Protein AF-A0A8K0KC19-F1 (afdb_monomer_lite)

Structure (mmCIF, N/CA/C/O backbone):
data_AF-A0A8K0KC19-F1
#
_entry.id   AF-A0A8K0KC19-F1
#
loop_
_atom_site.group_PDB
_atom_site.id
_atom_site.type_symbol
_atom_site.label_atom_id
_atom_site.label_alt_id
_atom_site.label_comp_id
_atom_site.label_asym_id
_atom_site.label_entity_id
_atom_site.label_seq_id
_atom_site.pdbx_PDB_ins_code
_atom_site.Cartn_x
_ato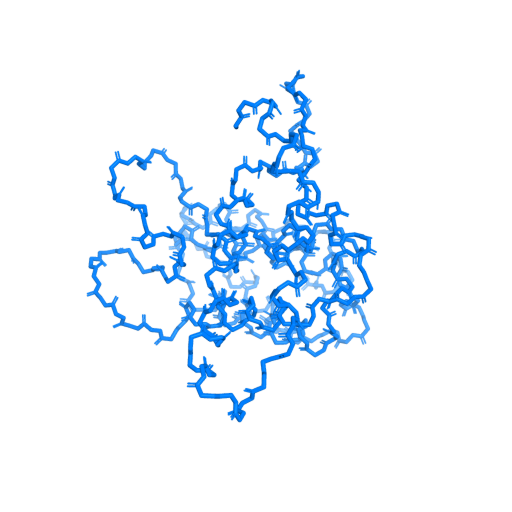m_site.Cartn_y
_atom_site.Cartn_z
_atom_site.occupancy
_atom_site.B_iso_or_equiv
_atom_site.auth_seq_id
_atom_site.auth_comp_id
_atom_site.auth_asym_id
_atom_site.auth_atom_id
_atom_site.pdbx_PDB_model_num
ATOM 1 N N . MET A 1 1 ? 11.854 6.537 18.773 1.00 64.19 1 MET A N 1
ATOM 2 C CA . MET A 1 1 ? 11.167 7.030 19.987 1.00 64.19 1 MET A CA 1
ATOM 3 C C . MET A 1 1 ? 11.749 6.309 21.204 1.00 64.19 1 MET A C 1
ATOM 5 O O . MET A 1 1 ? 12.081 5.138 21.047 1.00 64.19 1 MET A O 1
ATOM 9 N N . PRO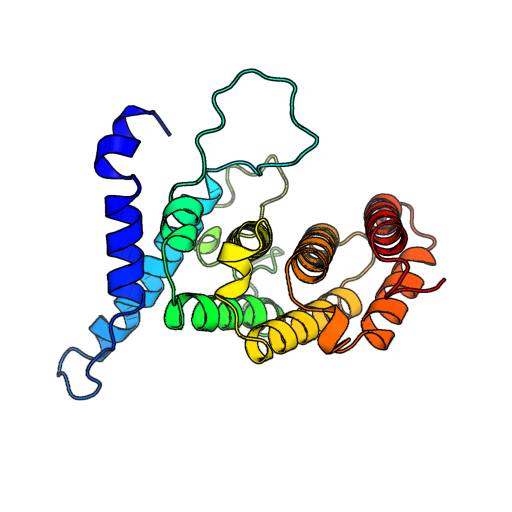 A 1 2 ? 11.944 6.965 22.366 1.00 75.25 2 PRO A N 1
ATOM 10 C CA . PRO A 1 2 ? 12.363 6.279 23.594 1.00 75.25 2 PRO A CA 1
ATOM 11 C C . PRO A 1 2 ? 11.382 5.166 23.992 1.00 75.25 2 PRO A C 1
ATOM 13 O O . PRO A 1 2 ? 10.174 5.351 23.874 1.00 75.25 2 PRO A O 1
ATOM 16 N N . ILE A 1 3 ? 11.899 4.035 24.483 1.00 67.69 3 ILE A N 1
ATOM 17 C CA . ILE A 1 3 ? 11.128 2.793 24.684 1.00 67.69 3 ILE A CA 1
ATOM 18 C C . ILE A 1 3 ? 9.934 2.981 25.637 1.00 67.69 3 ILE A C 1
ATOM 20 O O . ILE A 1 3 ? 8.859 2.453 25.378 1.00 67.69 3 ILE A O 1
ATOM 24 N N . TYR A 1 4 ? 10.074 3.806 26.677 1.00 73.06 4 TYR A N 1
ATOM 25 C CA . TYR A 1 4 ? 9.011 4.071 27.659 1.00 73.06 4 TYR A CA 1
ATOM 26 C C . TYR A 1 4 ? 7.745 4.697 27.063 1.00 73.06 4 TYR A C 1
ATOM 28 O O . TYR A 1 4 ? 6.660 4.564 27.620 1.00 73.06 4 TYR A O 1
ATOM 36 N N . HIS A 1 5 ? 7.841 5.360 25.908 1.00 75.38 5 HIS A N 1
ATOM 37 C CA . HIS A 1 5 ? 6.643 5.886 25.260 1.00 75.38 5 HIS A CA 1
ATOM 38 C C . HIS A 1 5 ? 5.741 4.779 24.713 1.00 75.38 5 HIS A C 1
ATOM 40 O O . HIS A 1 5 ? 4.543 5.013 24.610 1.00 75.38 5 HIS A O 1
ATOM 46 N N . TYR A 1 6 ? 6.261 3.578 24.428 1.00 74.56 6 TYR A N 1
ATOM 47 C CA . TYR A 1 6 ? 5.438 2.447 23.986 1.00 74.56 6 TYR A CA 1
ATOM 48 C C . TYR A 1 6 ? 4.515 1.901 25.082 1.00 74.56 6 TYR A C 1
ATOM 50 O O . TYR A 1 6 ? 3.574 1.189 24.753 1.00 74.56 6 TYR A O 1
ATOM 58 N N . GLU A 1 7 ? 4.721 2.267 26.354 1.00 77.38 7 GLU A N 1
ATOM 59 C CA . GLU A 1 7 ? 3.756 1.967 27.423 1.00 77.38 7 GLU A CA 1
ATOM 60 C C . GLU A 1 7 ? 2.422 2.696 27.204 1.00 77.38 7 GLU A C 1
ATOM 62 O O . GLU A 1 7 ? 1.370 2.171 27.548 1.00 77.38 7 GLU A O 1
ATOM 67 N N . HIS A 1 8 ? 2.458 3.889 26.600 1.00 83.12 8 HIS A N 1
ATOM 68 C CA . HIS A 1 8 ? 1.272 4.717 26.355 1.00 83.12 8 HIS A CA 1
ATOM 69 C C . HIS A 1 8 ? 0.892 4.778 24.871 1.00 83.12 8 HIS A C 1
ATOM 71 O O . HIS A 1 8 ? -0.272 4.953 24.540 1.00 83.12 8 HIS A O 1
ATOM 77 N N . LEU A 1 9 ? 1.870 4.637 23.974 1.00 86.00 9 LEU A N 1
ATOM 78 C CA . LEU A 1 9 ? 1.733 4.678 22.516 1.00 86.00 9 LEU A CA 1
ATOM 79 C C . LEU A 1 9 ? 1.981 3.291 21.908 1.00 86.00 9 LEU A C 1
ATOM 81 O O . LEU A 1 9 ? 2.637 3.176 20.876 1.00 86.00 9 LEU A O 1
ATOM 85 N N . GLY A 1 10 ? 1.542 2.237 22.593 1.00 88.75 10 GLY A N 1
ATOM 86 C CA . GLY A 1 10 ? 1.678 0.845 22.167 1.00 88.75 10 GLY A CA 1
ATOM 87 C C . GLY A 1 10 ? 0.482 0.339 21.357 1.00 88.75 10 GLY A C 1
ATOM 88 O O . GLY A 1 10 ? -0.206 1.096 20.672 1.00 88.75 10 GLY A O 1
ATOM 89 N N . GLU A 1 11 ? 0.221 -0.965 21.451 1.00 92.12 11 GLU A N 1
ATOM 90 C CA . GLU A 1 11 ? -0.880 -1.631 20.738 1.00 92.12 11 GLU A CA 1
ATOM 91 C C . GLU A 1 11 ? -2.268 -1.115 21.154 1.00 92.12 11 GLU A C 1
ATOM 93 O O . GLU A 1 11 ? -3.150 -1.004 20.304 1.00 92.12 11 GLU A O 1
ATOM 98 N N . ASP A 1 12 ? -2.462 -0.750 22.424 1.00 92.94 12 ASP A N 1
ATOM 99 C CA . ASP A 1 12 ? -3.753 -0.254 22.926 1.00 92.94 12 ASP A CA 1
ATOM 100 C C . ASP A 1 12 ? -4.107 1.108 22.318 1.00 92.94 12 ASP A C 1
ATOM 102 O O . ASP A 1 12 ? -5.226 1.326 21.857 1.00 92.94 12 ASP A O 1
ATOM 106 N N . PHE A 1 13 ? -3.123 2.005 22.233 1.00 93.69 13 PHE A N 1
ATOM 107 C CA . PHE A 1 13 ? -3.285 3.308 21.592 1.00 93.69 13 PHE A CA 1
ATOM 108 C C . PHE A 1 13 ? -3.594 3.172 20.101 1.00 93.69 13 PHE A C 1
ATOM 110 O O . PHE A 1 13 ? -4.514 3.800 19.587 1.00 93.69 13 PHE A O 1
ATOM 117 N N . VAL A 1 14 ? -2.849 2.314 19.404 1.00 94.31 14 VAL A N 1
ATOM 118 C CA . VAL A 1 14 ? -3.100 2.024 17.989 1.00 94.31 14 VAL A CA 1
ATOM 119 C C . VAL A 1 14 ? -4.484 1.397 17.790 1.00 94.31 14 VAL A C 1
ATOM 121 O O . VAL A 1 14 ? -5.174 1.744 16.832 1.00 94.31 14 VAL A O 1
ATOM 124 N N . SER A 1 15 ? -4.906 0.494 18.680 1.00 94.62 15 SER A N 1
ATOM 125 C CA . SER A 1 15 ? -6.241 -0.111 18.627 1.00 94.62 15 SER A CA 1
ATOM 126 C C . SER A 1 15 ? -7.322 0.949 18.744 1.00 94.62 15 SER A C 1
ATOM 128 O O . SER A 1 15 ? -8.169 0.990 17.855 1.00 94.62 15 SER A O 1
ATOM 130 N N . PHE A 1 16 ? -7.197 1.855 19.722 1.00 94.19 16 PHE A N 1
ATOM 131 C CA . PHE A 1 16 ? -8.083 3.004 19.901 1.00 94.19 16 PHE A CA 1
ATOM 132 C C . PHE A 1 16 ? -8.171 3.874 18.641 1.00 94.19 16 PHE A C 1
ATOM 134 O O . PHE A 1 16 ? -9.272 4.160 18.181 1.00 94.19 16 PHE A O 1
ATOM 141 N N . LEU A 1 17 ? -7.035 4.254 18.040 1.00 94.19 17 LEU A N 1
ATOM 142 C CA . LEU A 1 17 ? -7.039 5.079 16.825 1.00 94.19 17 LEU A CA 1
ATOM 143 C C . LEU A 1 17 ? -7.797 4.415 15.675 1.00 94.19 17 LEU A C 1
ATOM 145 O O . LEU A 1 17 ? -8.546 5.077 14.964 1.00 94.19 17 LEU A O 1
ATOM 149 N N . ILE A 1 18 ? -7.588 3.113 15.478 1.00 94.06 18 ILE A N 1
ATOM 150 C CA . ILE A 1 18 ? -8.258 2.381 14.404 1.00 94.06 18 ILE A CA 1
ATOM 151 C C . ILE A 1 18 ? -9.734 2.138 14.754 1.00 94.06 18 ILE A C 1
ATOM 153 O O . ILE A 1 18 ? -10.561 2.218 13.861 1.00 94.06 18 ILE A O 1
ATOM 157 N N . ASP A 1 19 ? -10.093 1.892 16.018 1.00 93.44 19 ASP A N 1
ATOM 158 C CA . ASP A 1 19 ? -11.502 1.748 16.419 1.00 93.44 19 ASP A CA 1
ATOM 159 C C . ASP A 1 19 ? -12.283 3.028 16.112 1.00 93.44 19 ASP A C 1
ATOM 161 O O . ASP A 1 19 ? -13.350 2.967 15.515 1.00 93.44 19 ASP A O 1
ATOM 165 N N . GLN A 1 20 ? -11.710 4.189 16.433 1.00 91.06 20 GLN A N 1
ATOM 166 C CA . GLN A 1 20 ? -12.307 5.486 16.111 1.00 91.06 20 GLN A CA 1
ATOM 167 C C . GLN A 1 20 ? -12.322 5.792 14.606 1.00 91.06 20 GLN A C 1
ATOM 169 O O . GLN A 1 20 ? -13.187 6.515 14.126 1.00 91.06 20 GLN A O 1
ATOM 174 N N . LEU A 1 21 ? -11.369 5.255 13.841 1.00 91.12 21 LEU A N 1
ATOM 175 C CA . LEU A 1 21 ? -11.340 5.384 12.381 1.00 91.12 21 LEU A CA 1
ATOM 176 C C . LEU A 1 21 ? -12.416 4.527 11.695 1.00 91.12 21 LEU A C 1
ATOM 178 O O . LEU A 1 21 ? -12.908 4.900 10.627 1.00 91.12 21 LEU A O 1
ATOM 182 N N . GLU A 1 22 ? -12.727 3.366 12.269 1.00 91.56 22 GLU A N 1
ATOM 183 C CA . GLU A 1 22 ? -13.723 2.414 11.765 1.00 91.56 22 GLU A CA 1
ATOM 184 C C . GLU A 1 22 ? -15.142 2.696 12.288 1.00 91.56 22 GLU A C 1
ATOM 186 O O . GLU A 1 22 ? -16.095 2.088 11.802 1.00 91.56 22 GLU A O 1
ATOM 191 N N . GLU A 1 23 ? -15.298 3.603 13.256 1.00 86.50 23 GLU A N 1
ATOM 192 C CA . GLU A 1 23 ? -16.598 3.997 13.798 1.00 86.50 23 GLU A CA 1
ATOM 193 C C . GLU A 1 23 ? -17.443 4.718 12.731 1.00 86.50 23 GLU A C 1
ATOM 195 O O . GLU A 1 23 ? -16.988 5.642 12.052 1.00 86.50 23 GLU A O 1
ATOM 200 N N . GLU A 1 24 ? -18.688 4.269 12.551 1.00 77.00 24 GLU A N 1
ATOM 201 C CA . GLU A 1 24 ? -19.621 4.895 11.617 1.00 77.00 24 GLU A CA 1
ATOM 202 C C . GLU A 1 24 ? -20.138 6.216 12.202 1.00 77.00 24 GLU A C 1
ATOM 204 O O . GLU A 1 24 ? -20.692 6.248 13.299 1.00 77.00 24 GLU A O 1
ATOM 209 N N . VAL A 1 25 ? -19.990 7.308 11.451 1.00 73.38 25 VAL A N 1
ATOM 210 C CA . VAL A 1 25 ? -20.509 8.626 11.842 1.00 73.38 25 VAL A CA 1
ATOM 211 C C . VAL A 1 25 ? -22.001 8.715 11.520 1.00 73.38 25 VAL A C 1
ATOM 213 O O . VAL A 1 25 ? -22.408 8.459 10.382 1.00 73.38 25 VAL A O 1
ATOM 216 N N . ASP A 1 26 ? -22.823 9.134 12.487 1.00 72.00 26 ASP A N 1
ATOM 217 C CA . ASP A 1 26 ? -24.231 9.441 12.227 1.00 72.00 26 ASP A CA 1
ATOM 218 C C . ASP A 1 26 ? -24.337 10.754 11.444 1.00 72.00 26 ASP A C 1
ATOM 220 O O . ASP A 1 26 ? -24.217 11.855 11.982 1.00 72.00 26 ASP A O 1
ATOM 224 N N . ALA A 1 27 ? -24.608 10.639 10.144 1.00 68.12 27 ALA A N 1
ATOM 225 C CA . ALA A 1 27 ? -24.756 11.780 9.246 1.00 68.12 27 ALA A CA 1
ATOM 226 C C . ALA A 1 27 ? -25.894 12.749 9.640 1.00 68.12 27 ALA A C 1
ATOM 228 O O . ALA A 1 27 ? -25.969 13.844 9.081 1.00 68.12 27 ALA A O 1
ATOM 229 N N . ASN A 1 28 ? -26.778 12.364 10.571 1.00 70.44 28 ASN A N 1
ATOM 230 C CA . ASN A 1 28 ? -27.854 13.213 11.087 1.00 70.44 28 ASN A CA 1
ATOM 231 C C . ASN A 1 28 ? -27.485 13.962 12.381 1.00 70.44 28 ASN A C 1
ATOM 233 O O . ASN A 1 28 ? -28.305 14.737 12.875 1.00 70.44 28 ASN A O 1
ATOM 237 N N . SER A 1 29 ? -26.282 13.753 12.927 1.00 75.69 29 SER A N 1
ATOM 238 C CA . SER A 1 29 ? -25.763 14.501 14.077 1.00 75.69 29 SER A CA 1
ATOM 239 C C . SER A 1 29 ? -25.538 15.974 13.713 1.00 75.69 29 SER A C 1
ATOM 241 O O . SER A 1 29 ? -25.024 16.296 12.640 1.00 75.69 29 SER A O 1
ATOM 243 N N . GLU A 1 30 ? -25.868 16.903 14.617 1.00 69.56 30 GLU A N 1
ATOM 244 C CA . GLU A 1 30 ? -25.534 18.330 14.444 1.00 69.56 30 GLU A CA 1
ATOM 245 C C . GLU A 1 30 ? -24.012 18.560 14.354 1.00 69.56 30 GLU A C 1
ATOM 247 O O . GLU A 1 30 ? -23.566 19.548 13.766 1.00 69.56 30 GLU A O 1
ATOM 252 N N . LEU A 1 31 ? -23.221 17.616 14.876 1.00 71.94 31 LEU A N 1
ATOM 253 C CA . LEU A 1 31 ? -21.759 17.608 14.855 1.00 71.94 31 LEU A CA 1
ATOM 254 C C . LEU A 1 31 ? -21.175 16.771 13.706 1.00 71.94 31 LEU A C 1
ATOM 256 O O . LEU A 1 31 ? -19.956 16.637 13.619 1.00 71.94 31 LEU A O 1
ATOM 260 N N . ALA A 1 32 ? -22.002 16.271 12.777 1.00 67.56 32 ALA A N 1
ATOM 261 C CA . ALA A 1 32 ? -21.574 15.350 11.720 1.00 67.56 32 ALA A CA 1
ATOM 262 C C . ALA A 1 32 ? -20.368 15.859 10.910 1.00 67.56 32 ALA A C 1
ATOM 264 O O . ALA A 1 32 ? -19.549 15.068 10.462 1.00 67.56 32 ALA A O 1
ATOM 265 N N . LYS A 1 33 ? -20.204 17.178 10.725 1.00 65.88 33 LYS A N 1
ATOM 266 C CA . LYS A 1 33 ? -19.021 17.725 10.033 1.00 65.88 33 LYS A CA 1
ATOM 267 C C . LYS A 1 33 ? -17.718 17.499 10.801 1.00 65.88 33 LYS A C 1
ATOM 269 O O . LYS A 1 33 ? -16.736 17.101 10.190 1.00 65.88 33 LYS A O 1
ATOM 274 N N . GLU A 1 34 ? -17.709 17.756 12.105 1.00 65.19 34 GLU A N 1
ATOM 275 C CA . GLU A 1 34 ? -16.524 17.573 12.953 1.00 65.19 34 GLU A CA 1
ATOM 276 C C . GLU A 1 34 ? -16.239 16.078 13.146 1.00 65.19 34 GLU A C 1
ATOM 278 O O . GLU A 1 34 ? -15.097 15.637 13.027 1.00 65.19 34 GLU A O 1
ATOM 283 N N . GLU A 1 35 ? -17.293 15.280 13.331 1.00 67.44 35 GLU A N 1
ATOM 284 C CA . GLU A 1 35 ? -17.218 13.818 13.431 1.00 67.44 35 GLU A CA 1
ATOM 285 C C . GLU A 1 35 ? -16.685 13.168 12.142 1.00 67.44 35 GLU A C 1
ATOM 287 O O . GLU A 1 35 ? -15.999 12.153 12.211 1.00 67.44 35 GLU A O 1
ATOM 292 N N . LEU A 1 36 ? -16.917 13.766 10.967 1.00 69.94 36 LEU A N 1
ATOM 293 C CA . LEU A 1 36 ? -16.357 13.294 9.694 1.00 69.94 36 LEU A CA 1
ATOM 294 C C . LEU A 1 36 ? -14.874 13.661 9.495 1.00 69.94 36 LEU A C 1
ATOM 296 O O . LEU A 1 36 ? -14.181 12.959 8.757 1.00 69.94 36 LEU A O 1
ATOM 300 N N . GLU A 1 37 ? -14.374 14.727 10.132 1.00 77.94 37 GLU A N 1
ATOM 301 C CA . GLU A 1 37 ? -12.974 15.172 10.012 1.00 77.94 37 GLU A CA 1
ATOM 302 C C . GLU A 1 37 ? -12.027 14.438 10.977 1.00 77.94 37 GLU A C 1
ATOM 304 O O . GLU A 1 37 ? -10.864 14.187 10.644 1.00 77.94 37 GLU A O 1
ATOM 309 N N . ILE A 1 38 ? -12.513 14.047 12.160 1.00 83.81 38 ILE A N 1
ATOM 310 C CA . ILE A 1 38 ? -11.724 13.339 13.184 1.00 83.81 38 ILE A CA 1
ATOM 311 C C . ILE A 1 38 ? -11.066 12.045 12.652 1.00 83.81 38 ILE A C 1
ATOM 313 O O . ILE A 1 38 ? -9.859 11.872 12.864 1.00 83.81 38 ILE A O 1
ATOM 317 N N . PRO A 1 39 ? -11.767 11.159 11.914 1.00 86.06 39 PRO A N 1
ATOM 318 C CA . PRO A 1 39 ? -11.167 9.959 11.333 1.00 86.06 39 PRO A CA 1
ATOM 319 C C . PRO A 1 39 ? -9.975 10.264 10.415 1.00 86.06 39 PRO A C 1
ATOM 321 O O . PRO A 1 39 ? -8.969 9.554 10.438 1.00 86.06 39 PRO A O 1
ATOM 324 N N . ASP A 1 40 ? -10.032 11.349 9.641 1.00 85.69 40 ASP A N 1
ATOM 325 C CA . ASP A 1 40 ? -8.942 11.728 8.735 1.00 85.69 40 ASP A CA 1
ATOM 326 C C . ASP A 1 40 ? -7.706 12.233 9.507 1.00 85.69 40 ASP A C 1
ATOM 328 O O . ASP A 1 40 ? -6.560 11.974 9.111 1.00 85.69 40 ASP A O 1
ATOM 332 N N . LEU A 1 41 ? -7.911 12.885 10.658 1.00 88.12 41 LEU A N 1
ATOM 333 C CA . LEU A 1 41 ? -6.829 13.250 11.579 1.00 88.12 41 LEU A CA 1
ATOM 334 C C . LEU A 1 41 ? -6.198 12.014 12.227 1.00 88.12 41 LEU A C 1
ATOM 336 O O . LEU A 1 41 ? -4.969 11.928 12.298 1.00 88.12 41 LEU A O 1
ATOM 340 N N . PHE A 1 42 ? -7.002 11.032 12.649 1.00 91.56 42 PHE A N 1
ATOM 341 C CA . PHE A 1 42 ? -6.484 9.772 13.192 1.00 91.56 42 PHE A CA 1
ATOM 342 C C . PHE A 1 42 ? -5.717 8.963 12.152 1.00 91.56 42 PHE A C 1
ATOM 344 O O . PHE A 1 42 ? -4.647 8.438 12.466 1.00 91.56 42 PHE A O 1
ATOM 351 N N . LEU A 1 43 ? -6.179 8.936 10.901 1.00 91.69 43 LEU A N 1
ATOM 352 C CA . LEU A 1 43 ? -5.426 8.343 9.800 1.00 91.69 43 LEU A CA 1
ATOM 353 C C . LEU A 1 43 ? -4.083 9.054 9.594 1.00 91.69 43 LEU A C 1
ATOM 355 O O . LEU A 1 43 ? -3.047 8.401 9.490 1.00 91.69 43 LEU A O 1
ATOM 359 N N . THR A 1 44 ? -4.071 10.388 9.594 1.00 90.50 44 THR A N 1
ATOM 360 C CA . THR A 1 44 ? -2.834 11.175 9.452 1.00 90.50 44 THR A CA 1
ATOM 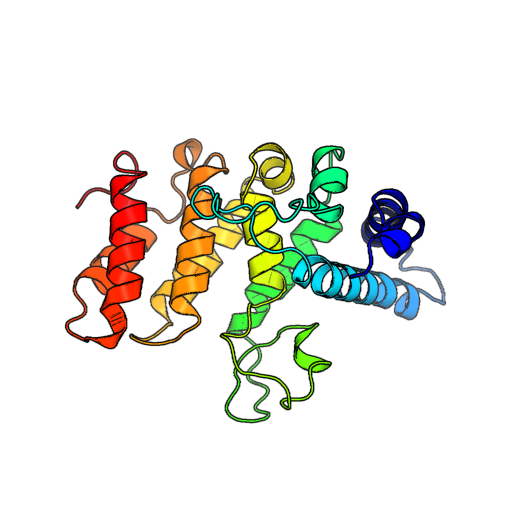361 C C . THR A 1 44 ? -1.857 10.914 10.601 1.00 90.50 44 THR A C 1
ATOM 363 O O . THR A 1 44 ? -0.656 10.740 10.377 1.00 90.50 44 THR A O 1
ATOM 366 N N . LEU A 1 45 ? -2.365 10.819 11.831 1.00 91.25 45 LEU A N 1
ATOM 367 C CA . LEU A 1 45 ? -1.573 10.462 13.004 1.00 91.25 45 LEU A CA 1
ATOM 368 C C . LEU A 1 45 ? -1.003 9.042 12.891 1.00 91.25 45 LEU A C 1
ATOM 370 O O . LEU A 1 45 ? 0.178 8.838 13.170 1.00 91.25 45 LEU A O 1
ATOM 374 N N . LEU A 1 46 ? -1.807 8.079 12.434 1.00 92.62 46 LEU A N 1
ATOM 375 C CA . LEU A 1 46 ? -1.385 6.695 12.219 1.00 92.62 46 LEU A CA 1
ATOM 376 C C . LEU A 1 46 ? -0.291 6.596 11.145 1.00 92.62 46 LEU A C 1
ATOM 378 O O . LEU A 1 46 ? 0.699 5.886 11.334 1.00 92.62 46 LEU A O 1
ATOM 382 N N . LEU A 1 47 ? -0.427 7.347 10.048 1.00 90.62 47 LEU A N 1
ATOM 383 C CA . LEU A 1 47 ? 0.576 7.456 8.987 1.00 90.62 47 LEU A CA 1
ATOM 384 C C . LEU A 1 47 ? 1.900 8.014 9.529 1.00 90.62 47 LEU A C 1
ATOM 386 O O . LEU A 1 47 ? 2.959 7.419 9.319 1.00 90.62 47 LEU A O 1
ATOM 390 N N . ALA A 1 48 ? 1.844 9.116 10.281 1.00 88.81 48 ALA A N 1
ATOM 391 C CA . ALA A 1 48 ? 3.020 9.739 10.885 1.00 88.81 48 ALA A CA 1
ATOM 392 C C . ALA A 1 48 ? 3.693 8.829 11.923 1.00 88.81 48 ALA A C 1
ATOM 394 O O . ALA A 1 48 ? 4.922 8.754 11.994 1.00 88.81 48 ALA A O 1
ATOM 395 N N . TYR A 1 49 ? 2.894 8.114 12.714 1.00 89.75 49 TYR A N 1
ATOM 396 C CA . TYR A 1 49 ? 3.379 7.143 13.685 1.00 89.75 49 TYR A CA 1
ATOM 397 C C . TYR A 1 49 ? 4.067 5.960 12.988 1.00 89.75 49 TYR A C 1
ATOM 399 O O . TYR A 1 49 ? 5.182 5.591 13.358 1.00 89.75 49 TYR A O 1
ATOM 407 N N . SER A 1 50 ? 3.474 5.433 11.911 1.00 89.19 50 SER A N 1
ATOM 408 C CA . SER A 1 50 ? 4.049 4.329 11.136 1.00 89.19 50 SER A CA 1
ATOM 409 C C . SER A 1 50 ? 5.419 4.672 10.541 1.00 89.19 50 SER A C 1
ATOM 411 O O . SER A 1 50 ? 6.299 3.810 10.516 1.00 89.19 50 SER A O 1
ATOM 413 N N . LEU A 1 51 ? 5.657 5.919 10.109 1.00 85.62 51 LEU A N 1
ATOM 414 C CA . LEU A 1 51 ? 6.946 6.353 9.542 1.00 85.62 51 LEU A CA 1
ATOM 415 C C . LEU A 1 51 ? 8.151 6.109 10.465 1.00 85.62 51 LEU A C 1
ATOM 417 O O . LEU A 1 51 ? 9.273 5.974 9.979 1.00 85.62 51 LEU A O 1
ATOM 421 N N . GLN A 1 52 ? 7.939 6.044 11.780 1.00 83.00 52 GLN A N 1
ATOM 422 C CA . GLN A 1 52 ? 9.013 5.887 12.762 1.00 83.00 52 GLN A CA 1
ATOM 423 C C . GLN A 1 52 ? 9.626 4.481 12.763 1.00 83.00 52 GLN A C 1
ATOM 425 O O . GLN A 1 52 ? 10.763 4.305 13.208 1.00 83.00 52 GLN A O 1
ATOM 430 N N . PHE A 1 53 ? 8.892 3.486 12.261 1.00 83.75 53 PHE A N 1
ATOM 431 C CA . PHE A 1 53 ? 9.340 2.099 12.212 1.00 83.75 53 PHE A CA 1
ATOM 432 C C . PHE A 1 53 ? 10.029 1.825 10.881 1.00 83.75 53 PHE A C 1
ATOM 434 O O . PHE A 1 53 ? 9.415 1.927 9.816 1.00 83.75 53 PHE A O 1
ATOM 441 N N . LYS A 1 54 ? 11.315 1.470 10.948 1.00 73.12 54 LYS A N 1
ATOM 442 C CA . LYS A 1 54 ? 12.071 1.013 9.780 1.00 73.12 54 LYS A CA 1
ATOM 443 C C . LYS A 1 54 ? 11.525 -0.330 9.296 1.00 73.12 54 LYS A C 1
ATOM 445 O O . LYS A 1 54 ? 11.004 -1.122 10.078 1.00 73.12 54 LYS A O 1
ATOM 450 N N . GLU A 1 55 ? 11.653 -0.555 7.994 1.00 63.00 55 GLU A N 1
ATOM 451 C CA . GLU A 1 55 ? 11.177 -1.759 7.321 1.00 63.00 55 GLU A CA 1
ATOM 452 C C . GLU A 1 55 ? 11.761 -3.025 7.971 1.00 63.00 55 GLU A C 1
ATOM 454 O O . GLU A 1 55 ? 12.969 -3.117 8.207 1.00 63.00 55 GLU A O 1
ATOM 459 N N . GLN A 1 56 ? 10.921 -4.040 8.187 1.00 51.25 56 GLN A N 1
ATOM 460 C CA . GLN A 1 56 ? 11.384 -5.417 8.361 1.00 51.25 56 GLN A CA 1
ATOM 461 C C . GLN A 1 56 ? 11.833 -5.941 6.988 1.00 51.25 56 GLN A C 1
ATOM 463 O O . GLN A 1 56 ? 11.144 -6.720 6.326 1.00 51.25 56 GLN A O 1
ATOM 468 N N . SER A 1 57 ? 12.958 -5.433 6.489 1.00 36.62 57 SER A N 1
ATOM 469 C CA . SER A 1 57 ? 13.558 -5.961 5.269 1.00 36.62 57 SER A CA 1
ATOM 470 C C . SER A 1 57 ? 14.270 -7.286 5.604 1.00 36.62 57 SER A C 1
ATOM 472 O O . SER A 1 57 ? 14.996 -7.346 6.599 1.00 36.62 57 SER A O 1
ATOM 474 N N . PRO A 1 58 ? 14.129 -8.355 4.795 1.00 36.03 58 PRO A N 1
ATOM 475 C CA . PRO A 1 58 ? 14.842 -9.617 5.026 1.00 36.03 58 PRO A CA 1
ATOM 476 C C . PRO A 1 58 ? 16.374 -9.519 4.895 1.00 36.03 58 PRO A C 1
ATOM 478 O O . PRO A 1 58 ? 17.061 -10.511 5.117 1.00 36.03 58 PRO A O 1
ATOM 481 N N . GLN A 1 59 ? 16.921 -8.364 4.489 1.00 34.06 59 GLN A N 1
ATOM 482 C CA . GLN A 1 59 ? 18.340 -8.193 4.149 1.00 34.06 59 GLN A CA 1
ATOM 483 C C . GLN A 1 59 ? 19.115 -7.276 5.107 1.00 34.06 59 GLN A C 1
ATOM 485 O O . GLN A 1 59 ? 20.337 -7.205 5.018 1.00 34.06 59 GLN A O 1
ATOM 490 N N . THR A 1 60 ? 18.459 -6.630 6.073 1.00 37.03 60 THR A N 1
ATOM 491 C CA . THR A 1 60 ? 19.129 -5.831 7.113 1.00 37.03 60 THR A CA 1
ATOM 492 C C . THR A 1 60 ? 19.191 -6.598 8.430 1.00 37.03 60 THR A C 1
ATOM 494 O O . THR A 1 60 ? 18.643 -6.171 9.440 1.00 37.03 60 THR A O 1
ATOM 497 N N . VAL A 1 61 ? 19.864 -7.750 8.425 1.00 35.97 61 VAL A N 1
ATOM 498 C CA . VAL A 1 61 ? 20.234 -8.482 9.649 1.00 35.97 61 VAL A CA 1
ATOM 499 C C . VAL A 1 61 ? 21.709 -8.213 9.935 1.00 35.97 61 VAL A C 1
ATOM 501 O O . VAL A 1 61 ? 22.554 -9.097 9.856 1.00 35.97 61 VAL A O 1
ATOM 504 N N . SER A 1 62 ? 22.062 -6.952 10.177 1.00 34.69 62 SER A N 1
ATOM 505 C CA . SER A 1 62 ? 23.445 -6.598 10.514 1.00 34.69 62 SER A CA 1
ATOM 506 C C . SER A 1 62 ? 23.548 -5.394 11.440 1.00 34.69 62 SER A C 1
ATOM 508 O O . SER A 1 62 ? 24.446 -4.571 11.295 1.00 34.69 62 SER A O 1
ATOM 510 N N . SER A 1 63 ? 22.634 -5.256 12.397 1.00 36.28 63 SER A N 1
ATOM 511 C CA . SER A 1 63 ? 22.887 -4.527 13.646 1.00 36.28 63 SER A CA 1
ATOM 512 C C . SER A 1 63 ? 21.869 -5.010 14.670 1.00 36.28 63 SER A C 1
ATOM 514 O O . SER A 1 63 ? 20.676 -4.995 14.394 1.00 36.28 63 SER A O 1
ATOM 516 N N . ALA A 1 64 ? 22.334 -5.466 15.829 1.00 37.47 64 ALA A N 1
ATOM 517 C CA . ALA A 1 64 ? 21.513 -5.907 16.953 1.00 37.47 64 ALA A CA 1
ATOM 518 C C . ALA A 1 64 ? 20.825 -4.723 17.671 1.00 37.47 64 ALA A C 1
ATOM 520 O O . ALA A 1 64 ? 20.922 -4.587 18.886 1.00 37.47 64 ALA A O 1
ATOM 521 N N . GLU A 1 65 ? 20.170 -3.838 16.920 1.00 45.22 65 GLU A N 1
ATOM 522 C CA . GLU A 1 65 ? 19.173 -2.931 17.481 1.00 45.22 65 GLU A CA 1
ATOM 523 C C . GLU A 1 65 ? 17.857 -3.706 17.488 1.00 45.22 65 GLU A C 1
ATOM 525 O O . GLU A 1 65 ? 17.416 -4.175 16.437 1.00 45.22 65 GLU A O 1
ATOM 530 N N . GLU A 1 66 ? 17.276 -3.907 18.675 1.00 46.59 66 GLU A N 1
ATOM 531 C CA . GLU A 1 66 ? 15.945 -4.490 18.854 1.00 46.59 66 GLU A CA 1
ATOM 532 C C . GLU A 1 66 ? 14.991 -3.872 17.830 1.00 46.59 66 GLU A C 1
ATOM 534 O O . GLU A 1 66 ? 14.618 -2.700 17.921 1.00 46.59 66 GLU A O 1
ATOM 539 N N . THR A 1 67 ? 14.631 -4.646 16.808 1.00 54.12 67 THR A N 1
ATOM 540 C CA . THR A 1 67 ? 13.649 -4.218 15.820 1.00 54.12 67 THR A CA 1
ATOM 541 C C . THR A 1 67 ? 12.309 -4.230 16.528 1.00 54.12 67 THR A C 1
ATOM 543 O O . THR A 1 67 ? 11.640 -5.256 16.615 1.00 54.12 67 THR A O 1
ATOM 546 N N . VAL A 1 68 ? 11.949 -3.083 17.107 1.00 63.97 68 VAL A N 1
ATOM 547 C CA . VAL A 1 68 ? 10.634 -2.875 17.706 1.00 63.97 68 VAL A CA 1
ATOM 548 C C . VAL A 1 68 ? 9.616 -3.114 16.602 1.00 63.97 68 VAL A C 1
ATOM 550 O O . VAL A 1 68 ? 9.498 -2.338 15.653 1.00 63.97 68 VAL A O 1
ATOM 553 N N . GLU A 1 69 ? 8.944 -4.254 16.694 1.00 74.00 69 GLU A N 1
ATOM 554 C CA . GLU A 1 69 ? 7.916 -4.654 15.750 1.00 74.00 69 GLU A CA 1
ATOM 555 C C . GLU A 1 69 ? 6.822 -3.581 15.731 1.00 74.00 69 GLU A C 1
ATOM 557 O O . GLU A 1 69 ? 6.335 -3.173 16.786 1.00 74.00 69 GLU A O 1
ATOM 562 N N . ASN A 1 70 ? 6.466 -3.118 14.529 1.00 86.75 70 ASN A N 1
ATOM 563 C CA . ASN A 1 70 ? 5.539 -2.010 14.322 1.00 86.75 70 ASN A CA 1
ATOM 564 C C . ASN A 1 70 ? 4.183 -2.308 15.002 1.00 86.75 70 ASN A C 1
ATOM 566 O O . ASN A 1 70 ? 3.461 -3.193 14.526 1.00 86.75 70 ASN A O 1
ATOM 570 N N . PRO A 1 71 ? 3.800 -1.577 16.070 1.00 90.75 71 PRO A N 1
ATOM 571 C CA . PRO A 1 71 ? 2.548 -1.813 16.788 1.00 90.75 71 PRO A CA 1
ATOM 572 C C . PRO A 1 71 ? 1.315 -1.686 15.889 1.00 90.75 71 PRO A C 1
ATOM 574 O O . PRO A 1 71 ? 0.344 -2.412 16.087 1.00 90.75 71 PRO A O 1
ATOM 577 N N . VAL A 1 72 ? 1.381 -0.846 14.845 1.00 92.44 72 VAL A N 1
ATOM 578 C CA . VAL A 1 72 ? 0.331 -0.727 13.818 1.00 92.44 72 VAL A CA 1
ATOM 579 C C . VAL A 1 72 ? 0.073 -2.067 13.143 1.00 92.44 72 VAL A C 1
ATOM 581 O O . VAL A 1 72 ? -1.068 -2.519 13.072 1.00 92.44 72 VAL A O 1
ATOM 584 N N . LEU A 1 73 ? 1.136 -2.746 12.710 1.00 92.19 73 LEU A N 1
ATOM 585 C CA . LEU A 1 73 ? 1.012 -4.048 12.065 1.00 92.19 73 LEU A CA 1
ATOM 586 C C . LEU A 1 73 ? 0.564 -5.123 13.051 1.00 92.19 73 LEU A C 1
ATOM 588 O O . LEU A 1 73 ? -0.271 -5.941 12.685 1.00 92.19 73 LEU A O 1
ATOM 592 N N . LYS A 1 74 ? 1.048 -5.117 14.300 1.00 92.75 74 LYS A N 1
ATOM 593 C CA . LYS A 1 74 ? 0.602 -6.091 15.315 1.00 92.75 74 LYS A CA 1
ATOM 594 C C . LYS A 1 74 ? -0.902 -6.026 15.556 1.00 92.75 74 LYS A C 1
ATOM 596 O O . LYS A 1 74 ? -1.560 -7.061 15.615 1.00 92.75 74 LYS A O 1
ATOM 601 N N . VAL A 1 75 ? -1.443 -4.816 15.683 1.00 94.75 75 VAL A N 1
ATOM 602 C CA . VAL A 1 75 ? -2.876 -4.601 15.898 1.00 94.75 75 VAL A CA 1
ATOM 603 C C . VAL A 1 75 ? -3.672 -5.007 14.660 1.00 94.75 75 VAL A C 1
ATOM 605 O O . VAL A 1 75 ? -4.662 -5.726 14.774 1.00 94.75 75 VAL A O 1
ATOM 608 N N . LEU A 1 76 ? -3.222 -4.619 13.466 1.00 94.19 76 LEU A N 1
ATOM 609 C CA . LEU A 1 76 ? -3.904 -4.969 12.216 1.00 94.19 76 LEU A CA 1
ATOM 610 C C . LEU A 1 76 ? -3.843 -6.475 11.918 1.00 94.19 76 LEU A C 1
ATOM 612 O O . LEU A 1 76 ? -4.808 -7.028 11.402 1.00 94.19 76 LEU A O 1
ATOM 616 N N . LYS A 1 77 ? -2.784 -7.174 12.348 1.00 93.81 77 LYS A N 1
ATOM 617 C CA . LYS A 1 77 ? -2.703 -8.646 12.330 1.00 93.81 77 LYS A CA 1
ATOM 618 C C . LYS A 1 77 ? -3.702 -9.338 13.259 1.00 93.81 77 LYS A C 1
ATOM 620 O O . LYS A 1 77 ? -3.924 -10.529 13.115 1.00 93.81 77 LYS A O 1
ATOM 625 N N . LYS A 1 78 ? -4.274 -8.649 14.246 1.00 94.00 78 LYS A N 1
ATOM 626 C CA . LYS A 1 78 ? -5.286 -9.227 15.149 1.00 94.00 78 LYS A CA 1
ATOM 627 C C . LYS A 1 78 ? -6.713 -8.934 14.689 1.00 94.00 78 LYS A C 1
ATOM 629 O O . LYS A 1 78 ? -7.653 -9.522 15.218 1.00 94.00 78 LYS A O 1
ATOM 634 N N . ARG A 1 79 ? -6.887 -8.021 13.729 1.00 91.94 79 ARG A N 1
ATOM 635 C CA . ARG A 1 79 ? -8.198 -7.605 13.230 1.00 91.94 79 ARG A CA 1
ATOM 636 C C . ARG A 1 79 ? -8.683 -8.490 12.091 1.00 91.94 79 ARG A C 1
ATOM 638 O O . ARG A 1 79 ? -7.905 -8.975 11.279 1.00 91.94 79 ARG A O 1
ATOM 645 N N . THR A 1 80 ? -10.001 -8.641 12.018 1.00 89.06 80 THR A N 1
ATOM 646 C CA . THR A 1 80 ? -10.698 -9.323 10.919 1.00 89.06 80 THR A CA 1
ATOM 647 C C . THR A 1 80 ? -11.170 -8.359 9.830 1.00 89.06 80 THR A C 1
ATOM 649 O O . THR A 1 80 ? -11.447 -8.795 8.719 1.00 89.06 80 THR A O 1
ATOM 652 N N . CYS A 1 81 ? -11.276 -7.063 10.140 1.00 88.81 81 CYS A N 1
ATOM 653 C CA . CYS A 1 81 ? -11.745 -6.018 9.235 1.00 88.81 81 CYS A CA 1
ATOM 654 C C . CYS A 1 81 ? -11.039 -4.690 9.550 1.00 88.81 81 CYS A C 1
ATOM 656 O O . CYS A 1 81 ? -10.750 -4.404 10.713 1.00 88.81 81 CYS A O 1
ATOM 658 N N . ALA A 1 82 ? -10.767 -3.899 8.512 1.00 92.81 82 ALA A N 1
ATOM 659 C CA . ALA A 1 82 ? -10.254 -2.531 8.594 1.00 92.81 82 ALA A CA 1
ATOM 660 C C . ALA A 1 82 ? -10.721 -1.751 7.348 1.00 92.81 82 ALA A C 1
ATOM 662 O O . ALA A 1 82 ? -9.925 -1.364 6.486 1.00 92.81 82 ALA A O 1
ATOM 663 N N . LYS A 1 83 ? -12.042 -1.666 7.168 1.00 92.62 83 LYS A N 1
ATOM 664 C CA . LYS A 1 83 ? -12.663 -1.214 5.920 1.00 92.62 83 LYS A CA 1
ATOM 665 C C . LYS A 1 83 ? -12.426 0.278 5.700 1.00 92.62 83 LYS A C 1
ATOM 667 O O . LYS A 1 83 ? -11.916 0.660 4.652 1.00 92.62 83 LYS A O 1
ATOM 672 N N . SER A 1 84 ? -12.746 1.109 6.689 1.00 91.94 84 SER A N 1
ATOM 67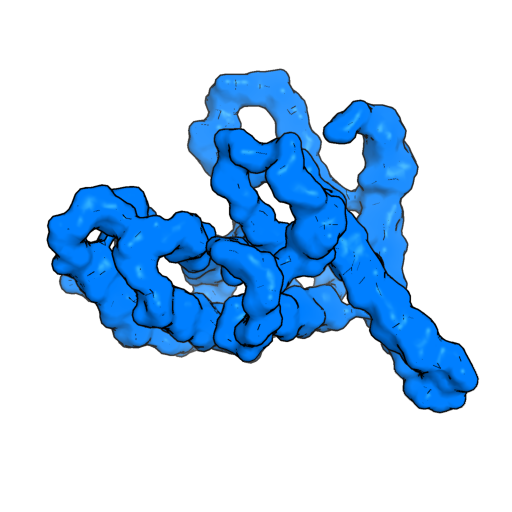3 C CA . SER A 1 84 ? -12.553 2.561 6.616 1.00 91.94 84 SER A CA 1
ATOM 674 C C . SER A 1 84 ? -11.076 2.896 6.405 1.00 91.94 84 SER A C 1
ATOM 676 O O . SER A 1 84 ? -10.735 3.701 5.536 1.00 91.94 84 SER A O 1
ATOM 678 N N . LEU A 1 85 ? -10.178 2.206 7.119 1.00 94.12 85 LEU A N 1
ATOM 679 C CA . LEU A 1 85 ? -8.737 2.362 6.958 1.00 94.12 85 LEU A CA 1
ATOM 680 C C . LEU A 1 85 ? -8.285 2.050 5.528 1.00 94.12 85 LEU A C 1
ATOM 682 O O . LEU A 1 85 ? -7.582 2.860 4.919 1.00 94.12 85 LEU A O 1
ATOM 686 N N . THR A 1 86 ? -8.656 0.887 4.991 1.00 94.44 86 THR A N 1
ATOM 687 C CA . THR A 1 86 ? -8.212 0.442 3.659 1.00 94.44 86 THR A CA 1
ATOM 688 C C . THR A 1 86 ? -8.787 1.321 2.550 1.00 94.44 86 THR A C 1
ATOM 690 O O . THR A 1 86 ? -8.030 1.776 1.690 1.00 94.44 86 THR A O 1
ATOM 693 N N . GLU A 1 87 ? -10.076 1.664 2.614 1.00 92.69 87 GLU A N 1
ATOM 694 C CA . GLU A 1 87 ? -10.739 2.562 1.663 1.00 92.69 87 GLU A CA 1
ATOM 695 C C . GLU A 1 87 ? -10.114 3.964 1.678 1.00 92.69 87 GLU A C 1
ATOM 697 O O . GLU A 1 87 ? -9.693 4.469 0.633 1.00 92.69 87 GLU A O 1
ATOM 702 N N . LYS A 1 88 ? -9.978 4.590 2.855 1.00 91.12 88 LYS A N 1
ATOM 703 C CA . LYS A 1 88 ? -9.374 5.927 2.977 1.00 91.12 88 LYS A CA 1
ATOM 704 C C . LYS A 1 88 ? -7.916 5.932 2.527 1.00 91.12 88 LYS A C 1
ATOM 706 O O . LYS A 1 88 ? -7.489 6.860 1.840 1.00 91.12 88 LYS A O 1
ATOM 711 N N . THR A 1 89 ? -7.155 4.885 2.838 1.00 92.44 89 THR A N 1
ATOM 712 C CA . THR A 1 89 ? -5.761 4.774 2.392 1.00 92.44 89 THR A CA 1
ATOM 713 C C . THR A 1 89 ? -5.669 4.643 0.867 1.00 92.44 89 THR A C 1
ATOM 715 O O . THR A 1 89 ? -4.830 5.300 0.248 1.00 92.44 89 THR A O 1
ATOM 718 N N . LEU A 1 90 ? -6.565 3.882 0.228 1.00 92.19 90 LEU A N 1
ATOM 719 C CA . LEU A 1 90 ? -6.648 3.819 -1.236 1.00 92.19 90 LEU A CA 1
ATOM 720 C C . LEU A 1 90 ? -7.067 5.147 -1.865 1.00 92.19 90 LEU A C 1
ATOM 722 O O . LEU A 1 90 ? -6.520 5.524 -2.902 1.00 92.19 90 LEU A O 1
ATOM 726 N N . LEU A 1 91 ? -7.988 5.884 -1.238 1.00 90.12 91 LEU A N 1
ATOM 727 C CA . LEU A 1 91 ? -8.352 7.231 -1.678 1.00 90.12 91 LEU A CA 1
ATOM 728 C C . LEU A 1 91 ? -7.141 8.172 -1.640 1.00 90.12 91 LEU A C 1
ATOM 730 O O . LEU A 1 91 ? -6.918 8.899 -2.609 1.00 90.12 91 LEU A O 1
ATOM 734 N N . LEU A 1 92 ? -6.335 8.131 -0.573 1.00 88.31 92 LEU A N 1
ATOM 735 C CA . LEU A 1 92 ? -5.105 8.923 -0.465 1.00 88.31 92 LEU A CA 1
ATOM 736 C C . LEU A 1 92 ? -4.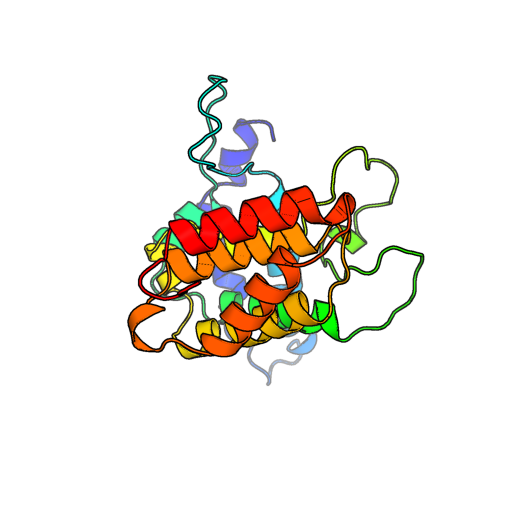087 8.553 -1.555 1.00 88.31 92 LEU A C 1
ATOM 738 O O . LEU A 1 92 ? -3.606 9.443 -2.256 1.00 88.31 92 LEU A O 1
ATOM 742 N N . ILE A 1 93 ? -3.831 7.257 -1.768 1.00 88.19 93 ILE A N 1
ATOM 743 C CA . ILE A 1 93 ? -2.937 6.768 -2.836 1.00 88.19 93 ILE A CA 1
ATOM 744 C C . ILE A 1 93 ? -3.436 7.190 -4.225 1.00 88.19 93 ILE A C 1
ATOM 746 O O . ILE A 1 93 ? -2.646 7.547 -5.101 1.00 88.19 93 ILE A O 1
ATOM 750 N N . ASN A 1 94 ? -4.750 7.168 -4.459 1.00 87.19 94 ASN A N 1
ATOM 751 C CA . ASN A 1 94 ? -5.301 7.558 -5.752 1.00 87.19 94 ASN A CA 1
ATOM 752 C C . ASN A 1 94 ? -5.171 9.073 -6.003 1.00 87.19 94 ASN A C 1
ATOM 754 O O . ASN A 1 94 ? -4.914 9.485 -7.139 1.00 87.19 94 ASN A O 1
ATOM 758 N N . ARG A 1 95 ? -5.288 9.896 -4.949 1.00 78.94 95 ARG A N 1
ATOM 759 C CA . ARG A 1 95 ? -5.149 11.363 -5.014 1.00 78.94 95 ARG A CA 1
ATOM 760 C C . ARG A 1 95 ? -3.738 11.836 -5.352 1.00 78.94 95 ARG A C 1
ATOM 762 O O . ARG A 1 95 ? -3.615 12.897 -5.960 1.00 78.94 95 ARG A O 1
ATOM 769 N N . GLU A 1 96 ? -2.696 11.045 -5.080 1.00 63.25 96 GLU A N 1
ATOM 770 C CA . GLU A 1 96 ? -1.314 11.376 -5.478 1.00 63.25 96 GLU A CA 1
ATOM 771 C C . GLU A 1 96 ? -1.159 11.662 -6.987 1.00 63.25 96 GLU A C 1
ATOM 773 O O . GLU A 1 96 ? -0.188 12.297 -7.397 1.00 63.25 96 GLU A O 1
ATOM 778 N N . GLY A 1 97 ? -2.102 11.209 -7.826 1.00 50.88 97 GLY A N 1
ATOM 779 C CA . GLY A 1 97 ? -2.111 11.477 -9.267 1.00 50.88 97 GLY A CA 1
ATOM 780 C C . GLY A 1 97 ? -2.945 12.676 -9.741 1.00 50.88 97 GLY A C 1
ATOM 781 O O . GLY A 1 97 ? -2.831 13.018 -10.914 1.00 50.88 97 GLY A O 1
ATOM 782 N N . LEU A 1 98 ? -3.796 13.284 -8.901 1.00 41.16 98 LEU A N 1
ATOM 783 C CA . LEU A 1 98 ? -4.885 14.164 -9.371 1.00 41.16 98 LEU A CA 1
ATOM 784 C C . LEU A 1 98 ? -4.803 15.628 -8.912 1.00 41.16 98 LEU A C 1
ATOM 786 O O . LEU A 1 98 ? -5.249 16.495 -9.663 1.00 41.16 98 LEU A O 1
ATOM 790 N N . ASP A 1 99 ? -4.198 15.945 -7.763 1.00 39.53 99 ASP A N 1
ATOM 791 C CA . ASP A 1 99 ? -4.177 17.332 -7.274 1.00 39.53 99 ASP A CA 1
ATOM 792 C C . ASP A 1 99 ? -2.885 18.087 -7.614 1.00 39.53 99 ASP A C 1
ATOM 794 O O . ASP A 1 99 ? -1.861 18.056 -6.931 1.00 39.53 99 ASP A O 1
ATOM 798 N N . SER A 1 100 ? -3.005 18.839 -8.706 1.00 36.88 100 SER A N 1
ATOM 799 C CA . SER A 1 100 ? -2.128 19.899 -9.202 1.00 36.88 100 SER A CA 1
ATOM 800 C C . SER A 1 100 ? -2.151 21.156 -8.304 1.00 36.88 100 SER A C 1
ATOM 802 O O . SER A 1 100 ? -2.300 22.275 -8.800 1.00 36.88 100 SER A O 1
ATOM 804 N N . ASN A 1 101 ? -1.980 21.029 -6.987 1.00 34.78 101 ASN A N 1
ATOM 805 C CA . ASN A 1 101 ? -1.713 22.205 -6.152 1.00 34.78 101 ASN A CA 1
ATOM 806 C C . ASN A 1 101 ? -0.204 22.425 -6.032 1.00 34.78 101 ASN A C 1
ATOM 808 O O . ASN A 1 101 ? 0.506 21.834 -5.224 1.00 34.78 101 ASN A O 1
ATOM 812 N N . VAL A 1 102 ? 0.273 23.282 -6.935 1.00 40.09 102 VAL A N 1
ATOM 813 C CA . VAL A 1 102 ? 1.643 23.774 -7.040 1.00 40.09 102 VAL A CA 1
ATOM 814 C C . VAL A 1 102 ? 1.966 24.625 -5.813 1.00 40.09 102 VAL A C 1
ATOM 816 O O . VAL A 1 102 ? 1.623 25.802 -5.759 1.00 40.09 102 VAL A O 1
ATOM 819 N N . ILE A 1 103 ? 2.684 24.054 -4.848 1.00 35.69 103 ILE A N 1
ATOM 820 C CA . ILE A 1 103 ? 3.490 24.832 -3.904 1.00 35.69 103 ILE A CA 1
ATOM 821 C C . ILE A 1 103 ? 4.916 24.272 -3.960 1.00 35.69 103 ILE A C 1
ATOM 823 O O . ILE A 1 103 ? 5.287 23.365 -3.224 1.00 35.69 103 ILE A O 1
ATOM 827 N N . GLY A 1 104 ? 5.721 24.807 -4.883 1.00 40.59 104 GLY A N 1
ATOM 828 C CA . GLY A 1 104 ? 7.129 24.433 -5.054 1.00 40.59 104 GLY A CA 1
ATOM 829 C C . GLY A 1 104 ? 7.362 23.104 -5.788 1.00 40.59 104 GLY A C 1
ATOM 830 O O . GLY A 1 104 ? 6.439 22.359 -6.100 1.00 40.59 104 GLY A O 1
ATOM 831 N N . ASN A 1 105 ? 8.628 22.814 -6.099 1.00 36.25 105 ASN A N 1
ATOM 832 C CA . ASN A 1 105 ? 9.071 21.676 -6.924 1.00 36.25 105 ASN A CA 1
ATOM 833 C C . ASN A 1 105 ? 8.873 20.276 -6.283 1.00 36.25 105 ASN A C 1
ATOM 835 O O . ASN A 1 105 ? 9.484 19.315 -6.743 1.00 36.25 105 ASN A O 1
ATOM 839 N N . GLN A 1 106 ? 8.026 20.128 -5.258 1.00 43.09 106 GLN A N 1
ATOM 840 C CA . GLN A 1 106 ? 7.799 18.870 -4.538 1.00 43.09 106 GLN A CA 1
ATOM 841 C C . GLN A 1 106 ? 6.348 18.401 -4.747 1.00 43.09 106 GLN A C 1
ATOM 843 O O . GLN A 1 106 ? 5.429 18.785 -4.031 1.00 43.09 106 GLN A O 1
ATOM 848 N N . ARG A 1 107 ? 6.127 17.588 -5.786 1.00 49.38 107 ARG A N 1
ATOM 849 C CA . ARG A 1 107 ? 4.817 17.005 -6.122 1.00 49.38 107 ARG A CA 1
ATOM 850 C C . ARG A 1 107 ? 4.528 15.767 -5.263 1.00 49.38 107 ARG A C 1
ATOM 852 O O . ARG A 1 107 ? 4.702 14.649 -5.747 1.00 49.38 107 ARG A O 1
ATOM 859 N N . THR A 1 108 ? 4.101 15.942 -4.016 1.00 53.31 108 THR A N 1
ATOM 860 C CA . THR A 1 108 ? 3.612 14.829 -3.179 1.00 53.31 108 THR A CA 1
ATOM 861 C C . THR A 1 108 ? 2.520 15.313 -2.230 1.00 53.31 108 THR A C 1
ATOM 863 O O . THR A 1 108 ? 2.809 16.066 -1.300 1.00 53.31 108 THR A O 1
ATOM 866 N N . TRP A 1 109 ? 1.276 14.872 -2.447 1.00 60.16 109 TRP A N 1
ATOM 867 C CA . TRP A 1 109 ? 0.196 14.991 -1.462 1.00 60.16 109 TRP A CA 1
ATOM 868 C C . TRP A 1 109 ? 0.402 13.918 -0.384 1.00 60.16 109 TRP A C 1
ATOM 870 O O . TRP A 1 109 ? -0.293 12.909 -0.342 1.00 60.16 109 TRP A O 1
ATOM 880 N N . ASP A 1 110 ? 1.421 14.114 0.453 1.00 74.06 110 ASP A N 1
ATOM 881 C CA . ASP A 1 110 ? 1.621 13.328 1.669 1.00 74.06 110 ASP A CA 1
ATOM 882 C C . ASP A 1 110 ? 0.959 14.094 2.831 1.00 74.06 110 ASP A C 1
ATOM 884 O O . ASP A 1 110 ? 1.444 15.180 3.174 1.00 74.06 110 ASP A O 1
ATOM 888 N N . PRO A 1 111 ? -0.117 13.569 3.456 1.00 77.31 111 PRO A N 1
ATOM 889 C CA . PRO A 1 111 ? -0.781 14.228 4.585 1.00 77.31 111 PRO A CA 1
ATOM 890 C C . PRO A 1 111 ? 0.175 14.553 5.739 1.00 77.31 111 PRO A C 1
ATOM 892 O O . PRO A 1 111 ? 0.010 15.559 6.423 1.00 77.31 111 PRO A O 1
ATOM 895 N N . VAL A 1 112 ? 1.216 13.738 5.928 1.00 79.81 112 VAL A N 1
ATOM 896 C CA . VAL A 1 112 ? 2.251 13.947 6.950 1.00 79.81 112 VAL A CA 1
ATOM 897 C C . VAL A 1 112 ? 3.322 14.927 6.459 1.00 79.81 112 VAL A C 1
ATOM 899 O O . VAL A 1 112 ? 3.879 15.713 7.233 1.00 79.81 112 VAL A O 1
ATOM 902 N N . GLY A 1 113 ? 3.588 14.923 5.152 1.00 66.88 113 GLY A N 1
ATOM 903 C CA . GLY A 1 113 ? 4.508 15.848 4.494 1.00 66.88 113 GLY A CA 1
ATOM 904 C C . GLY A 1 113 ? 4.098 17.314 4.649 1.00 66.88 113 GLY A C 1
ATOM 905 O O . GLY A 1 113 ? 4.973 18.161 4.810 1.00 66.88 113 GLY A O 1
ATOM 906 N N . ALA A 1 114 ? 2.795 17.609 4.712 1.00 60.19 114 ALA A N 1
ATOM 907 C CA . ALA A 1 114 ? 2.272 18.960 4.952 1.00 60.19 114 ALA A CA 1
ATOM 908 C C . ALA A 1 114 ? 2.784 19.596 6.264 1.00 60.19 114 ALA A C 1
ATOM 910 O O . ALA A 1 114 ? 2.957 20.812 6.341 1.00 60.19 114 ALA A O 1
ATOM 911 N N . PHE A 1 115 ? 3.079 18.780 7.281 1.00 55.19 115 PHE A N 1
ATOM 912 C CA . PHE A 1 115 ? 3.599 19.234 8.577 1.00 55.19 115 PHE A CA 1
ATOM 913 C C . PHE A 1 115 ? 5.132 19.251 8.639 1.00 55.19 115 PHE A C 1
ATOM 915 O O . PHE A 1 115 ? 5.729 19.863 9.530 1.00 55.19 115 PHE A O 1
ATOM 922 N N . SER A 1 116 ? 5.788 18.605 7.676 1.00 53.00 116 SER A N 1
ATOM 923 C CA . SER A 1 116 ? 7.240 18.499 7.605 1.00 53.00 116 SER A CA 1
ATOM 924 C C . SER A 1 116 ? 7.806 19.733 6.907 1.00 53.00 116 SER A C 1
ATOM 926 O O . SER A 1 116 ? 8.031 19.753 5.700 1.00 53.00 116 SER A O 1
ATOM 928 N N . SER A 1 117 ? 8.047 20.799 7.676 1.00 46.25 117 SER A N 1
ATOM 929 C CA . SER A 1 117 ? 8.837 21.938 7.195 1.00 46.25 117 SER A CA 1
ATOM 930 C C . SER A 1 117 ? 10.140 21.426 6.571 1.00 46.25 117 SER A C 1
ATOM 932 O O . SER A 1 117 ? 10.883 20.711 7.237 1.00 46.25 117 SER A O 1
ATOM 934 N N . ALA A 1 118 ? 10.417 21.833 5.330 1.00 45.91 118 ALA A N 1
ATOM 935 C CA . ALA A 1 118 ? 11.522 21.444 4.440 1.00 45.91 118 ALA A CA 1
ATOM 936 C C . ALA A 1 118 ? 12.971 21.672 4.963 1.00 45.91 118 ALA A C 1
ATOM 938 O O . ALA A 1 118 ? 13.858 22.063 4.211 1.00 45.91 118 ALA A O 1
ATOM 939 N N . ARG A 1 119 ? 13.241 21.491 6.261 1.00 37.00 119 ARG A N 1
ATOM 940 C CA . ARG A 1 119 ? 14.488 21.865 6.953 1.00 37.00 119 ARG A CA 1
ATOM 941 C C . ARG A 1 119 ? 15.292 20.685 7.509 1.00 37.00 119 ARG A C 1
ATOM 943 O O . ARG A 1 119 ? 16.283 20.908 8.201 1.00 37.00 119 ARG A O 1
ATOM 950 N N . HIS A 1 120 ? 14.918 19.444 7.200 1.00 44.03 120 HIS A N 1
ATOM 951 C CA . HIS A 1 120 ? 15.691 18.269 7.617 1.00 44.03 120 HIS A CA 1
ATOM 952 C C . HIS A 1 120 ? 15.600 17.123 6.597 1.00 44.03 120 HIS A C 1
ATOM 954 O O . HIS A 1 120 ? 15.123 16.036 6.899 1.00 44.03 120 HIS A O 1
ATOM 960 N N . SER A 1 121 ? 16.023 17.366 5.356 1.00 37.28 121 SER A N 1
ATOM 961 C CA . SER A 1 121 ? 15.928 16.374 4.276 1.00 37.28 121 SER A CA 1
ATOM 962 C C . SER A 1 121 ? 17.322 16.016 3.773 1.00 37.28 121 SER A C 1
ATOM 964 O O . SER A 1 121 ? 17.814 16.604 2.816 1.00 37.28 121 SER A O 1
ATOM 966 N N . THR A 1 122 ? 17.965 15.050 4.431 1.00 36.47 122 THR A N 1
ATOM 967 C CA . THR A 1 122 ? 19.221 14.436 3.949 1.00 36.47 122 THR A CA 1
ATOM 968 C C . THR A 1 122 ? 19.006 13.008 3.429 1.00 36.47 122 THR A C 1
ATOM 970 O O . THR A 1 122 ? 19.950 12.355 3.001 1.00 36.47 122 THR A O 1
ATOM 973 N N . SER A 1 123 ? 17.771 12.506 3.407 1.00 43.78 123 SER A N 1
ATOM 974 C CA . SER A 1 123 ? 17.433 11.215 2.801 1.00 43.78 123 SER A CA 1
ATOM 975 C C . SER A 1 123 ? 16.121 11.306 2.036 1.00 43.78 123 SER A C 1
ATOM 977 O O . SER A 1 123 ? 15.275 12.143 2.352 1.00 43.78 123 SER A O 1
ATOM 979 N N . VAL A 1 124 ? 15.971 10.440 1.030 1.00 52.25 124 VAL A N 1
ATOM 980 C CA . VAL A 1 124 ? 14.744 10.246 0.244 1.00 52.25 124 VAL A CA 1
ATOM 981 C C . VAL A 1 124 ? 13.542 10.255 1.189 1.00 52.25 124 VAL A C 1
ATOM 983 O O . VAL A 1 124 ? 13.478 9.444 2.112 1.00 52.25 124 VAL A O 1
ATOM 986 N N . GLN A 1 125 ? 12.630 11.208 1.005 1.00 63.78 125 GLN A N 1
ATOM 987 C CA . GLN A 1 125 ? 11.425 11.299 1.818 1.00 63.78 125 GLN A CA 1
ATOM 988 C C . GLN A 1 125 ? 10.532 10.103 1.469 1.00 63.78 125 GLN A C 1
ATOM 990 O O . GLN A 1 125 ? 10.002 10.010 0.360 1.00 63.78 125 GLN A O 1
ATOM 995 N N . THR A 1 126 ? 10.422 9.152 2.395 1.00 71.12 126 THR A N 1
ATOM 996 C CA . THR A 1 126 ? 9.510 8.015 2.268 1.00 71.12 126 THR A CA 1
ATOM 997 C C . THR A 1 126 ? 8.077 8.528 2.326 1.00 71.12 126 THR A C 1
ATOM 999 O O . THR A 1 126 ? 7.710 9.182 3.300 1.00 71.12 126 THR A O 1
ATOM 1002 N N . HIS A 1 127 ? 7.269 8.227 1.309 1.00 81.62 127 HIS A N 1
ATOM 1003 C CA . HIS A 1 127 ? 5.865 8.625 1.295 1.00 81.62 127 HIS A CA 1
ATOM 1004 C C . HIS A 1 127 ? 5.086 7.851 2.367 1.00 81.62 127 HIS A C 1
ATOM 1006 O O . HIS A 1 127 ? 5.080 6.615 2.353 1.00 81.62 127 HIS A O 1
ATOM 1012 N N . SER A 1 128 ? 4.436 8.555 3.299 1.00 87.44 128 SER A N 1
ATOM 1013 C CA . SER A 1 128 ? 3.810 7.933 4.478 1.00 87.44 128 SER A CA 1
ATOM 1014 C C . SER A 1 128 ? 2.753 6.888 4.115 1.00 87.44 128 SER A C 1
ATOM 1016 O O . SER A 1 128 ? 2.730 5.790 4.679 1.00 87.44 128 SER A O 1
ATOM 1018 N N . VAL A 1 129 ? 1.934 7.198 3.110 1.00 90.75 129 VAL A N 1
ATOM 1019 C CA . VAL A 1 129 ? 0.849 6.334 2.639 1.00 90.75 129 VAL A CA 1
ATOM 1020 C C . VAL A 1 129 ? 1.401 5.110 1.912 1.00 90.75 129 VAL A C 1
ATOM 1022 O O . VAL A 1 129 ? 0.972 3.991 2.192 1.00 90.75 129 VAL A O 1
ATOM 1025 N N . LEU A 1 130 ? 2.407 5.288 1.043 1.00 89.88 130 LEU A N 1
ATOM 1026 C CA . LEU A 1 130 ? 3.021 4.163 0.327 1.00 89.88 130 LEU A CA 1
ATOM 1027 C C . LEU A 1 130 ? 3.726 3.231 1.304 1.00 89.88 130 LEU A C 1
ATOM 1029 O O . LEU A 1 130 ? 3.602 2.017 1.169 1.00 89.88 130 LEU A O 1
ATOM 1033 N N . LYS A 1 131 ? 4.410 3.788 2.312 1.00 88.75 131 LYS A N 1
ATOM 1034 C CA . LYS A 1 131 ? 5.031 3.003 3.379 1.00 88.75 131 LYS A CA 1
ATOM 1035 C C . LYS A 1 131 ? 3.995 2.159 4.107 1.00 88.75 131 LYS A C 1
ATOM 1037 O O . LYS A 1 131 ? 4.178 0.953 4.191 1.00 88.75 131 LYS A O 1
ATOM 1042 N N . LEU A 1 132 ? 2.924 2.771 4.622 1.00 92.06 132 LEU A N 1
ATOM 1043 C CA . LEU A 1 132 ? 1.914 2.037 5.386 1.00 92.06 132 LEU A CA 1
ATOM 1044 C C . LEU A 1 132 ? 1.280 0.926 4.542 1.00 92.06 132 LEU A C 1
ATOM 1046 O O . LEU A 1 132 ? 1.154 -0.196 5.020 1.00 92.06 132 LEU A O 1
ATOM 1050 N N . VAL A 1 133 ? 0.931 1.204 3.283 1.00 94.00 133 VAL A N 1
ATOM 1051 C CA . VAL A 1 133 ? 0.359 0.176 2.404 1.00 94.00 133 VAL A CA 1
ATOM 1052 C C . VAL A 1 133 ? 1.372 -0.915 2.091 1.00 94.00 133 VAL A C 1
ATOM 1054 O O . VAL A 1 133 ? 1.039 -2.090 2.191 1.00 94.00 133 VAL A O 1
ATOM 1057 N N . GLY A 1 134 ? 2.618 -0.581 1.765 1.00 92.56 134 GLY A N 1
ATOM 1058 C CA . GLY A 1 134 ? 3.627 -1.606 1.504 1.00 92.56 134 GLY A CA 1
ATOM 1059 C C . GLY A 1 134 ? 3.974 -2.443 2.739 1.00 92.56 134 GLY A C 1
ATOM 1060 O O . GLY A 1 134 ? 4.219 -3.639 2.599 1.00 92.56 134 GLY A O 1
ATOM 1061 N N . ASP A 1 135 ? 3.906 -1.857 3.938 1.00 91.81 135 ASP A N 1
ATOM 1062 C CA . ASP A 1 135 ? 4.019 -2.567 5.214 1.00 91.81 135 ASP A CA 1
ATOM 1063 C C . ASP A 1 135 ? 2.825 -3.514 5.444 1.00 91.81 135 ASP A C 1
ATOM 1065 O O . ASP A 1 135 ? 3.020 -4.654 5.868 1.00 91.81 135 ASP A O 1
ATOM 1069 N N . LEU A 1 136 ? 1.597 -3.092 5.111 1.00 94.06 136 LEU A N 1
ATOM 1070 C CA . LEU A 1 136 ? 0.397 -3.941 5.154 1.00 94.06 136 LEU A CA 1
ATOM 1071 C C . LEU A 1 136 ? 0.484 -5.106 4.165 1.00 94.06 136 LEU A C 1
ATOM 1073 O O . LEU A 1 136 ? 0.161 -6.238 4.512 1.00 94.06 136 LEU A O 1
ATOM 1077 N N . PHE A 1 137 ? 0.998 -4.861 2.962 1.00 95.19 137 PHE A N 1
ATOM 1078 C CA . PHE A 1 137 ? 1.346 -5.908 2.001 1.00 95.19 137 PHE A CA 1
ATOM 1079 C C . PHE A 1 137 ? 2.706 -6.556 2.304 1.00 95.19 137 PHE A C 1
ATOM 1081 O O . PHE A 1 137 ? 3.265 -7.248 1.455 1.00 95.19 137 PHE A O 1
ATOM 1088 N N . GLY A 1 138 ? 3.270 -6.358 3.497 1.00 91.31 138 GLY A N 1
ATOM 1089 C CA . GLY A 1 138 ? 4.459 -7.056 3.978 1.00 91.31 138 GLY A CA 1
ATOM 1090 C C . GLY A 1 138 ? 4.161 -8.459 4.507 1.00 91.31 138 GLY A C 1
ATOM 1091 O O . GLY A 1 138 ? 5.041 -9.318 4.453 1.00 91.31 138 GLY A O 1
ATOM 1092 N N . ASP A 1 139 ? 2.927 -8.693 4.951 1.00 91.06 139 ASP A N 1
ATOM 1093 C CA . ASP A 1 139 ? 2.441 -9.919 5.581 1.00 91.06 139 ASP A CA 1
ATOM 1094 C C . ASP A 1 139 ? 1.058 -10.282 5.012 1.00 91.06 139 ASP A C 1
ATOM 1096 O O . ASP A 1 139 ? 0.239 -9.406 4.731 1.00 91.06 139 ASP A O 1
ATOM 1100 N N . THR A 1 140 ? 0.798 -11.573 4.799 1.00 93.00 140 THR A N 1
ATOM 1101 C CA . THR A 1 140 ? -0.446 -12.039 4.166 1.00 93.00 140 THR A CA 1
ATOM 1102 C C . THR A 1 140 ? -1.683 -11.786 5.025 1.00 93.00 140 THR A C 1
ATOM 1104 O O . THR A 1 140 ? -2.757 -11.559 4.473 1.00 93.00 140 THR A O 1
ATOM 1107 N N . HIS A 1 141 ? -1.560 -11.771 6.357 1.00 93.38 141 HIS A N 1
ATOM 1108 C CA . HIS A 1 141 ? -2.686 -11.508 7.251 1.00 93.38 141 HIS A CA 1
ATOM 1109 C C . HIS A 1 141 ? -3.128 -10.045 7.175 1.00 93.38 141 HIS A C 1
ATOM 1111 O O . HIS A 1 141 ? -4.320 -9.753 7.145 1.00 93.38 141 HIS A O 1
ATOM 1117 N N . THR A 1 142 ? -2.182 -9.107 7.124 1.00 94.19 142 THR A N 1
ATOM 1118 C CA . THR A 1 142 ? -2.509 -7.683 6.956 1.00 94.19 142 THR A CA 1
ATOM 1119 C C . THR A 1 142 ? -2.925 -7.353 5.528 1.00 94.19 142 THR A C 1
ATOM 1121 O O . THR A 1 142 ? -3.800 -6.513 5.338 1.00 94.19 142 THR A O 1
ATOM 1124 N N . ALA A 1 143 ? -2.372 -8.044 4.526 1.00 95.25 143 ALA A N 1
ATOM 1125 C CA . ALA A 1 143 ? -2.810 -7.912 3.138 1.00 95.25 143 ALA A CA 1
ATOM 1126 C C . ALA A 1 143 ? -4.263 -8.378 2.944 1.00 95.25 143 ALA A C 1
ATOM 1128 O O . ALA A 1 143 ? -4.993 -7.778 2.160 1.00 95.25 143 ALA A O 1
ATOM 1129 N N . ALA A 1 144 ? -4.705 -9.396 3.693 1.00 94.88 144 ALA A N 1
ATOM 1130 C CA . ALA A 1 144 ? -6.071 -9.921 3.639 1.00 94.88 144 ALA A CA 1
ATOM 1131 C C . ALA A 1 144 ? -7.151 -8.932 4.119 1.00 94.88 144 ALA A C 1
ATOM 1133 O O . ALA A 1 144 ? -8.333 -9.170 3.880 1.00 94.88 144 ALA A O 1
ATOM 1134 N N . LEU A 1 145 ? -6.767 -7.821 4.762 1.00 95.56 145 LEU A N 1
ATOM 1135 C CA . LEU A 1 145 ? -7.694 -6.736 5.099 1.00 95.56 145 LEU A CA 1
ATOM 1136 C C . LEU A 1 145 ? -8.192 -5.990 3.851 1.00 95.56 145 LEU A C 1
ATOM 1138 O O . LEU A 1 145 ? -9.262 -5.390 3.898 1.00 95.56 145 LEU A O 1
ATOM 1142 N N . PHE A 1 146 ? -7.437 -6.026 2.747 1.00 96.00 146 PHE A N 1
ATOM 1143 C CA . PHE A 1 146 ? -7.876 -5.495 1.460 1.00 96.00 146 PHE A CA 1
ATOM 1144 C C . PHE A 1 146 ? -8.723 -6.537 0.736 1.00 96.00 146 PHE A C 1
ATOM 1146 O O . PHE A 1 146 ? -8.257 -7.644 0.449 1.00 96.00 146 PHE A O 1
ATOM 1153 N N . TYR A 1 147 ? -9.944 -6.173 0.344 1.00 94.00 147 TYR A N 1
ATOM 1154 C CA . TYR A 1 147 ? -10.741 -7.054 -0.499 1.00 94.00 147 TYR A CA 1
ATOM 1155 C C . TYR A 1 147 ? -10.117 -7.177 -1.897 1.00 94.00 147 TYR A C 1
ATOM 1157 O O . TYR A 1 147 ? -9.299 -6.363 -2.344 1.00 94.00 147 TYR A O 1
ATOM 1165 N N . THR A 1 148 ? -10.530 -8.196 -2.653 1.00 94.12 148 THR A N 1
ATOM 1166 C CA . THR A 1 148 ? -10.033 -8.412 -4.022 1.00 94.12 148 THR A CA 1
ATOM 1167 C C . THR A 1 148 ? -10.273 -7.194 -4.921 1.00 94.12 148 THR A C 1
ATOM 1169 O O . THR A 1 148 ? -9.439 -6.883 -5.768 1.00 94.12 148 THR A O 1
ATOM 1172 N N . ASN A 1 149 ? -11.392 -6.485 -4.742 1.00 95.12 149 ASN A N 1
ATOM 1173 C CA . ASN A 1 149 ? -11.688 -5.269 -5.505 1.00 95.12 149 ASN A CA 1
ATOM 1174 C C . ASN A 1 149 ? -10.743 -4.121 -5.136 1.00 95.12 149 ASN A C 1
ATOM 1176 O O . ASN A 1 149 ? -10.206 -3.477 -6.033 1.00 95.12 149 ASN A O 1
ATOM 1180 N N . ASP A 1 150 ? -10.471 -3.930 -3.849 1.00 95.06 150 ASP A N 1
ATOM 1181 C CA . ASP A 1 150 ? -9.534 -2.922 -3.345 1.00 95.06 150 ASP A CA 1
ATOM 1182 C C . ASP A 1 150 ? -8.124 -3.168 -3.891 1.00 95.06 150 ASP A C 1
ATOM 1184 O O . ASP A 1 150 ? -7.458 -2.260 -4.390 1.00 95.06 150 ASP A O 1
ATOM 1188 N N . THR A 1 151 ? -7.702 -4.435 -3.905 1.00 95.69 151 THR A N 1
ATOM 1189 C CA . THR A 1 151 ? -6.425 -4.856 -4.494 1.00 95.69 151 THR A CA 1
ATOM 1190 C C . THR A 1 151 ? -6.377 -4.582 -6.000 1.00 95.69 151 THR A C 1
ATOM 1192 O O . THR A 1 151 ? -5.357 -4.120 -6.512 1.00 95.69 151 THR A O 1
ATOM 1195 N N . LYS A 1 152 ? -7.471 -4.824 -6.736 1.00 96.25 152 LYS A N 1
ATOM 1196 C CA . LYS A 1 152 ? -7.548 -4.496 -8.170 1.00 96.25 152 LYS A CA 1
ATOM 1197 C C . LYS A 1 152 ? -7.424 -2.993 -8.415 1.00 96.25 152 LYS A C 1
ATOM 1199 O O . LYS A 1 152 ? -6.652 -2.603 -9.286 1.00 96.25 152 LYS A O 1
ATOM 1204 N N . VAL A 1 153 ? -8.103 -2.172 -7.612 1.00 96.19 153 VAL A N 1
ATOM 1205 C CA . VAL A 1 153 ? -7.986 -0.706 -7.663 1.00 96.19 153 VAL A CA 1
ATOM 1206 C C . VAL A 1 153 ? -6.549 -0.268 -7.376 1.00 96.19 153 VAL A C 1
ATOM 1208 O O . VAL A 1 153 ? -6.002 0.555 -8.108 1.00 96.19 153 VAL A O 1
ATOM 1211 N N . LEU A 1 154 ? -5.894 -0.854 -6.370 1.00 96.19 154 LEU A N 1
ATOM 1212 C CA . LEU A 1 154 ? -4.486 -0.576 -6.079 1.00 96.19 154 LEU A CA 1
ATOM 1213 C C . LEU A 1 154 ? -3.574 -0.924 -7.264 1.00 96.19 154 LEU A C 1
ATOM 1215 O O . LEU A 1 154 ? -2.684 -0.147 -7.601 1.00 96.19 154 LEU A O 1
ATOM 1219 N N . ILE A 1 155 ? -3.814 -2.054 -7.933 1.00 96.94 155 ILE A N 1
ATOM 1220 C CA . ILE A 1 155 ? -3.079 -2.448 -9.143 1.00 96.94 155 ILE A CA 1
ATOM 1221 C C . ILE A 1 155 ? -3.329 -1.467 -10.296 1.00 96.94 155 ILE A C 1
ATOM 1223 O O . ILE A 1 155 ? -2.384 -1.108 -10.997 1.00 96.94 155 ILE A O 1
ATOM 1227 N N . ASP A 1 156 ? -4.560 -0.990 -10.484 1.00 96.38 156 ASP A N 1
ATOM 1228 C CA . ASP A 1 156 ? -4.860 0.034 -11.491 1.00 96.38 156 ASP A CA 1
ATOM 1229 C C . ASP A 1 156 ? -4.075 1.329 -11.226 1.00 96.38 156 ASP A C 1
ATOM 1231 O O . ASP A 1 156 ? -3.529 1.927 -12.159 1.00 96.38 156 ASP A O 1
ATOM 1235 N N . ILE A 1 157 ? -3.947 1.728 -9.955 1.00 94.12 157 ILE A N 1
ATOM 1236 C CA . ILE A 1 157 ? -3.121 2.874 -9.560 1.00 94.12 157 ILE A CA 1
ATOM 1237 C C . ILE A 1 157 ? -1.637 2.592 -9.819 1.00 94.12 157 ILE A C 1
ATOM 1239 O O . ILE A 1 157 ? -0.961 3.438 -10.401 1.00 94.12 157 ILE A O 1
ATOM 1243 N N . LEU A 1 158 ? -1.133 1.406 -9.461 1.00 95.31 158 LEU A N 1
ATOM 1244 C CA . LEU A 1 158 ? 0.258 1.007 -9.708 1.00 95.31 158 LEU A CA 1
ATOM 1245 C C . LEU A 1 158 ? 0.614 1.085 -11.195 1.00 95.31 158 LEU A C 1
ATOM 1247 O O . LEU A 1 158 ? 1.623 1.686 -11.555 1.00 95.31 158 LEU A O 1
ATOM 1251 N N . VAL A 1 159 ? -0.229 0.529 -12.067 1.00 96.50 159 VAL A N 1
ATOM 1252 C CA . VAL A 1 159 ? -0.024 0.567 -13.522 1.00 96.50 159 VAL A CA 1
ATOM 1253 C C . VAL A 1 159 ? -0.008 2.001 -14.040 1.00 96.50 159 VAL A C 1
ATOM 1255 O O . VAL A 1 159 ? 0.870 2.350 -14.831 1.00 96.50 159 VAL A O 1
ATOM 1258 N N . ARG A 1 160 ? -0.946 2.842 -13.586 1.00 94.19 160 ARG A N 1
ATOM 1259 C CA . ARG A 1 160 ? -0.997 4.261 -13.959 1.00 94.19 160 ARG A CA 1
ATOM 1260 C C . ARG A 1 160 ? 0.291 4.980 -13.551 1.00 94.19 160 ARG A C 1
ATOM 1262 O O . ARG A 1 160 ? 0.967 5.547 -14.402 1.00 94.19 160 ARG A O 1
ATOM 1269 N N . GLN A 1 161 ? 0.688 4.873 -12.284 1.00 91.19 161 GLN A N 1
ATOM 1270 C CA . GLN A 1 161 ? 1.880 5.548 -11.760 1.00 91.19 161 GLN A CA 1
ATOM 1271 C C . GLN A 1 161 ? 3.162 5.058 -12.447 1.00 91.19 161 GLN A C 1
ATOM 1273 O O . GLN A 1 161 ? 3.981 5.863 -12.879 1.00 91.19 161 GLN A O 1
ATOM 1278 N N . LEU A 1 162 ? 3.329 3.747 -12.639 1.00 93.31 162 LEU A N 1
ATOM 1279 C CA . LEU A 1 162 ? 4.494 3.200 -13.344 1.00 93.31 162 LEU A CA 1
ATOM 1280 C C . LEU A 1 162 ? 4.526 3.567 -14.834 1.00 93.31 162 LEU A C 1
ATOM 1282 O O . LEU A 1 162 ? 5.600 3.562 -15.434 1.00 93.31 162 LEU A O 1
ATOM 1286 N N . SER A 1 163 ? 3.384 3.874 -15.447 1.00 92.44 163 SER A N 1
ATOM 1287 C CA . SER A 1 163 ? 3.319 4.339 -16.838 1.00 92.44 163 SER A CA 1
ATOM 1288 C C . SER A 1 163 ? 3.649 5.826 -16.967 1.00 92.44 163 SER A C 1
ATOM 1290 O O . SER A 1 163 ? 4.382 6.194 -17.882 1.00 92.44 163 SER A O 1
ATOM 1292 N N . ASP A 1 164 ? 3.160 6.653 -16.039 1.00 88.88 164 ASP A N 1
ATOM 1293 C CA . ASP A 1 164 ? 3.297 8.115 -16.082 1.00 88.88 164 ASP A CA 1
ATOM 1294 C C . ASP A 1 164 ? 4.677 8.604 -15.600 1.00 88.88 164 ASP A C 1
ATOM 1296 O O . ASP A 1 164 ? 5.151 9.671 -16.005 1.00 88.88 164 ASP A O 1
ATOM 1300 N N . LEU A 1 165 ? 5.350 7.839 -14.732 1.00 89.06 165 LEU A N 1
ATOM 1301 C CA . LEU A 1 165 ? 6.650 8.217 -14.176 1.00 89.06 165 LEU A CA 1
ATOM 1302 C C . LEU A 1 165 ? 7.794 8.033 -15.186 1.00 89.06 165 LEU A C 1
ATOM 1304 O O . LEU A 1 165 ? 8.007 6.961 -15.765 1.00 89.06 165 LEU A O 1
ATOM 1308 N N . SER A 1 166 ? 8.571 9.107 -15.341 1.00 87.81 166 SER A N 1
ATOM 1309 C CA . SER A 1 166 ? 9.738 9.177 -16.224 1.00 87.81 166 SER A CA 1
ATOM 1310 C C . SER A 1 166 ? 10.987 8.518 -15.613 1.00 87.81 166 SER A C 1
ATOM 1312 O O . SER A 1 166 ? 11.073 8.372 -14.388 1.00 87.81 166 SER A O 1
ATOM 1314 N N . PRO A 1 167 ? 11.989 8.156 -16.438 1.00 88.00 167 PRO A N 1
ATOM 1315 C CA . PRO A 1 167 ? 13.260 7.628 -15.953 1.00 88.00 167 PRO A CA 1
ATOM 1316 C C . PRO A 1 167 ? 13.962 8.578 -14.977 1.00 88.00 167 PRO A C 1
ATOM 1318 O O . PRO A 1 167 ? 14.131 9.761 -15.268 1.00 88.00 167 PRO A O 1
ATOM 1321 N N . GLY A 1 168 ? 14.400 8.058 -13.827 1.00 80.19 168 GLY A N 1
ATOM 1322 C CA . GLY A 1 168 ? 15.093 8.833 -12.791 1.00 80.19 168 GLY A CA 1
ATOM 1323 C C . GLY A 1 168 ? 14.196 9.561 -11.783 1.00 80.19 168 GLY A C 1
ATOM 1324 O O . GLY A 1 168 ? 14.726 10.219 -10.887 1.00 80.19 168 GLY A O 1
ATOM 1325 N N . ASP A 1 169 ? 12.865 9.446 -11.878 1.00 84.00 169 ASP A N 1
ATOM 1326 C CA . ASP A 1 169 ? 11.971 9.915 -10.811 1.00 84.00 169 ASP A CA 1
ATOM 1327 C C . ASP A 1 169 ? 12.140 9.032 -9.562 1.00 84.00 169 ASP A C 1
ATOM 1329 O O . ASP A 1 169 ? 11.913 7.822 -9.598 1.00 84.00 169 ASP A O 1
ATOM 1333 N N . GLN A 1 170 ? 12.515 9.645 -8.437 1.00 79.12 170 GLN A N 1
ATOM 1334 C CA . GLN A 1 170 ? 12.792 8.948 -7.175 1.00 79.12 170 GLN A CA 1
ATOM 1335 C C . GLN A 1 170 ? 11.583 8.172 -6.628 1.00 79.12 170 GLN A C 1
ATOM 1337 O O . GLN A 1 170 ? 11.750 7.239 -5.841 1.00 79.12 170 GLN A O 1
ATOM 1342 N N . ARG A 1 171 ? 10.361 8.532 -7.041 1.00 83.31 171 ARG A N 1
ATOM 1343 C CA . ARG A 1 171 ? 9.130 7.852 -6.622 1.00 83.31 171 ARG A CA 1
ATOM 1344 C C . ARG A 1 171 ? 8.963 6.502 -7.306 1.00 83.31 171 ARG A C 1
ATOM 1346 O O . ARG A 1 171 ? 8.332 5.614 -6.739 1.00 83.31 171 ARG A O 1
ATOM 1353 N N . ARG A 1 172 ? 9.533 6.313 -8.501 1.00 88.44 172 ARG A N 1
ATOM 1354 C CA . ARG A 1 172 ? 9.348 5.089 -9.293 1.00 88.44 172 ARG A CA 1
ATOM 1355 C C . ARG A 1 172 ? 9.818 3.841 -8.548 1.00 88.44 172 ARG A C 1
ATOM 1357 O O . ARG A 1 172 ? 9.096 2.847 -8.529 1.00 88.44 172 ARG A O 1
ATOM 1364 N N . GLY A 1 173 ? 10.946 3.931 -7.846 1.00 88.50 173 GLY A N 1
ATOM 1365 C CA . GLY A 1 173 ? 11.435 2.855 -6.985 1.00 88.50 173 GLY A CA 1
ATOM 1366 C C . GLY A 1 173 ? 10.459 2.490 -5.858 1.00 88.50 173 GLY A C 1
ATOM 1367 O O . GLY A 1 173 ? 10.266 1.309 -5.583 1.00 88.50 173 GLY A O 1
ATOM 1368 N N . GLN A 1 174 ? 9.778 3.476 -5.256 1.00 87.50 174 GLN A N 1
ATOM 1369 C CA . GLN A 1 174 ? 8.775 3.238 -4.204 1.00 87.50 174 GLN A CA 1
ATOM 1370 C C . GLN A 1 174 ? 7.537 2.519 -4.762 1.00 87.50 174 GLN A C 1
ATOM 1372 O O . GLN A 1 174 ? 7.042 1.573 -4.152 1.00 87.50 174 GLN A O 1
ATOM 1377 N N . TRP A 1 175 ? 7.076 2.902 -5.956 1.00 92.56 175 TRP A N 1
ATOM 1378 C CA . TRP A 1 175 ? 5.964 2.223 -6.627 1.00 92.56 175 TRP A CA 1
ATOM 1379 C C . TRP A 1 175 ? 6.319 0.800 -7.070 1.00 92.56 175 TRP A C 1
ATOM 1381 O O . TRP A 1 175 ? 5.491 -0.098 -6.936 1.00 92.56 175 TRP A O 1
ATOM 1391 N N . LEU A 1 176 ? 7.545 0.561 -7.548 1.00 94.12 176 LEU A N 1
ATOM 1392 C CA . LEU A 1 176 ? 8.028 -0.788 -7.870 1.00 94.12 176 LEU A CA 1
ATOM 1393 C C . LEU A 1 176 ? 8.135 -1.664 -6.616 1.00 94.12 176 LEU A C 1
ATOM 1395 O O . LEU A 1 176 ? 7.710 -2.820 -6.634 1.00 94.12 176 LEU A O 1
ATOM 1399 N N . TRP A 1 177 ? 8.646 -1.110 -5.516 1.00 92.12 177 TRP A N 1
ATOM 1400 C CA . TRP A 1 177 ? 8.679 -1.787 -4.220 1.00 92.12 177 TRP A CA 1
ATOM 1401 C C . TRP A 1 177 ? 7.272 -2.172 -3.745 1.00 92.12 177 TRP A C 1
ATOM 1403 O O . TRP A 1 177 ? 7.040 -3.332 -3.394 1.00 92.12 177 TRP A O 1
ATOM 1413 N N . LEU A 1 178 ? 6.312 -1.246 -3.817 1.00 93.69 178 LEU A N 1
ATOM 1414 C CA . LEU A 1 178 ? 4.920 -1.524 -3.469 1.00 93.69 178 LEU A CA 1
ATOM 1415 C C . LEU A 1 178 ? 4.312 -2.585 -4.397 1.00 93.69 178 LEU A C 1
ATOM 1417 O O . LEU A 1 178 ? 3.673 -3.521 -3.924 1.00 93.69 178 LEU A O 1
ATOM 1421 N N . CYS A 1 179 ? 4.560 -2.494 -5.706 1.00 96.12 179 CYS A N 1
ATOM 1422 C CA . CYS A 1 179 ? 4.096 -3.474 -6.687 1.00 96.12 179 CYS A CA 1
ATOM 1423 C C . CYS A 1 179 ? 4.561 -4.893 -6.329 1.00 96.12 179 CYS A C 1
ATOM 1425 O O . CYS A 1 179 ? 3.750 -5.819 -6.285 1.00 96.12 179 CYS A O 1
ATOM 1427 N N . ARG A 1 180 ? 5.847 -5.049 -5.988 1.00 95.56 180 ARG A N 1
ATOM 1428 C CA . ARG A 1 180 ? 6.425 -6.322 -5.540 1.00 95.56 180 ARG A CA 1
ATOM 1429 C C . ARG A 1 180 ? 5.706 -6.875 -4.309 1.00 95.56 180 ARG A C 1
ATOM 1431 O O . ARG A 1 180 ? 5.361 -8.054 -4.287 1.00 95.56 180 ARG A O 1
ATOM 1438 N N . ARG A 1 181 ? 5.478 -6.033 -3.294 1.00 94.56 181 ARG A N 1
ATOM 1439 C CA . ARG A 1 181 ? 4.795 -6.401 -2.039 1.00 94.56 181 ARG A CA 1
ATOM 1440 C C . ARG A 1 181 ? 3.354 -6.848 -2.292 1.00 94.56 181 ARG A C 1
ATOM 1442 O O . ARG A 1 181 ? 2.956 -7.907 -1.812 1.00 94.56 181 ARG A O 1
ATOM 1449 N N . VAL A 1 182 ? 2.613 -6.084 -3.098 1.00 96.00 182 VAL A N 1
ATOM 1450 C CA . VAL A 1 182 ? 1.225 -6.394 -3.464 1.00 96.00 182 VAL A CA 1
ATOM 1451 C C . VAL A 1 182 ? 1.148 -7.745 -4.167 1.00 96.00 182 VAL A C 1
ATOM 1453 O O . VAL A 1 182 ? 0.421 -8.614 -3.702 1.00 96.00 182 VAL A O 1
ATOM 1456 N N . ILE A 1 183 ? 1.943 -7.967 -5.221 1.00 95.62 183 ILE A N 1
ATOM 1457 C CA . ILE A 1 183 ? 1.931 -9.232 -5.978 1.00 95.62 183 ILE A CA 1
ATOM 1458 C C . ILE A 1 183 ? 2.314 -10.428 -5.094 1.00 95.62 183 ILE A C 1
ATOM 1460 O O . ILE A 1 183 ? 1.747 -11.506 -5.262 1.00 95.62 183 ILE A O 1
ATOM 1464 N N . ARG A 1 184 ? 3.256 -10.246 -4.156 1.00 95.12 184 ARG A N 1
ATOM 1465 C CA . ARG A 1 184 ? 3.710 -11.312 -3.249 1.00 95.12 184 ARG A CA 1
ATOM 1466 C C . ARG A 1 184 ? 2.604 -11.804 -2.322 1.00 95.12 184 ARG A C 1
ATOM 1468 O O . ARG A 1 184 ? 2.474 -13.007 -2.120 1.00 95.12 184 ARG A O 1
ATOM 1475 N N . ASN A 1 185 ? 1.903 -10.866 -1.690 1.00 94.88 185 ASN A N 1
ATOM 1476 C CA . ASN A 1 18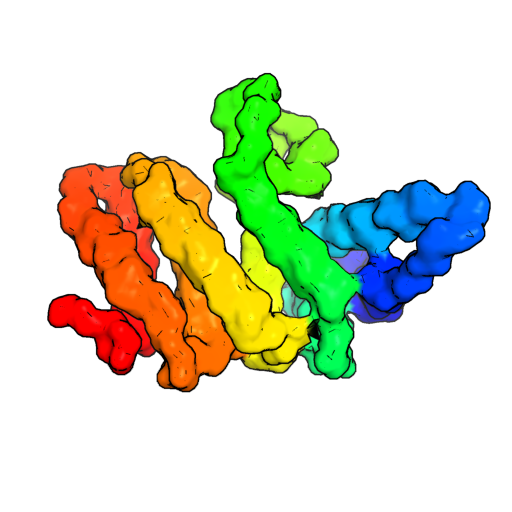5 ? 1.085 -11.150 -0.514 1.00 94.88 185 ASN A CA 1
ATOM 1477 C C . ASN A 1 185 ? -0.423 -11.047 -0.770 1.00 94.88 185 ASN A C 1
ATOM 1479 O O . ASN A 1 185 ? -1.201 -11.372 0.123 1.00 94.88 185 ASN A O 1
ATOM 1483 N N . CYS A 1 186 ? -0.850 -10.643 -1.970 1.00 90.88 186 CYS A N 1
ATOM 1484 C CA . CYS A 1 186 ? -2.242 -10.768 -2.395 1.00 90.88 186 CYS A CA 1
ATOM 1485 C C . CYS A 1 186 ? -2.474 -12.055 -3.206 1.00 90.88 186 CYS A C 1
ATOM 1487 O O . CYS A 1 186 ? -1.538 -12.669 -3.722 1.00 90.88 186 CYS A O 1
ATOM 1489 N N . CYS A 1 187 ? -3.738 -12.453 -3.380 1.00 90.06 187 CYS A N 1
ATOM 1490 C CA . CYS A 1 187 ? -4.127 -13.585 -4.232 1.00 90.06 187 CYS A CA 1
ATOM 1491 C C . CYS A 1 187 ? -4.021 -13.262 -5.741 1.00 90.06 187 CYS A C 1
ATOM 1493 O O . CYS A 1 187 ? -4.918 -13.584 -6.521 1.00 90.06 187 CYS A O 1
ATOM 1495 N N . TYR A 1 188 ? -2.924 -12.630 -6.179 1.00 94.44 188 TYR A N 1
ATOM 1496 C CA . TYR A 1 188 ? -2.749 -12.138 -7.551 1.00 94.44 188 TYR A CA 1
ATOM 1497 C C . TYR A 1 188 ? -2.931 -13.233 -8.609 1.00 94.44 188 TYR A C 1
ATOM 1499 O O . TYR A 1 188 ? -3.499 -12.988 -9.676 1.00 94.44 188 TYR A O 1
ATOM 1507 N N . GLY A 1 189 ? -2.490 -14.456 -8.298 1.00 92.31 189 GLY A N 1
ATOM 1508 C CA . GLY A 1 189 ? -2.588 -15.608 -9.194 1.00 92.31 189 GLY A CA 1
ATOM 1509 C C . GLY A 1 189 ? -4.017 -16.014 -9.564 1.00 92.31 189 GLY A C 1
ATOM 1510 O O . GLY A 1 189 ? -4.203 -16.642 -10.602 1.00 92.31 189 GLY A O 1
ATOM 1511 N N . GLU A 1 190 ? -5.022 -15.634 -8.772 1.00 92.50 190 GLU A N 1
ATOM 1512 C CA . GLU A 1 190 ? -6.423 -15.970 -9.048 1.00 92.50 190 GLU A CA 1
ATOM 1513 C C . GLU A 1 190 ? -7.040 -15.079 -10.129 1.00 92.50 190 GLU A C 1
ATOM 1515 O O . GLU A 1 190 ? -7.889 -15.529 -10.896 1.00 92.50 190 GLU A O 1
ATOM 1520 N N . HIS A 1 191 ? -6.626 -13.810 -10.201 1.00 94.38 191 HIS A N 1
ATOM 1521 C CA . HIS A 1 191 ? -7.282 -12.819 -11.054 1.00 94.38 191 HIS A CA 1
ATOM 1522 C C . HIS A 1 191 ? -6.381 -12.221 -12.139 1.00 94.38 191 HIS A C 1
ATOM 1524 O O . HIS A 1 191 ? -6.913 -11.744 -13.139 1.00 94.38 191 HIS A O 1
ATOM 1530 N N . LEU A 1 192 ? -5.050 -12.218 -11.966 1.00 95.50 192 LEU A N 1
ATOM 1531 C CA . LEU A 1 192 ? -4.069 -11.714 -12.945 1.00 95.50 192 LEU A CA 1
ATOM 1532 C C . LEU A 1 192 ? -4.432 -10.322 -13.508 1.00 95.50 192 LEU A C 1
ATOM 1534 O O . LEU A 1 192 ? -4.275 -10.036 -14.699 1.00 95.50 192 LEU A O 1
ATOM 1538 N N . HIS A 1 193 ? -4.971 -9.457 -12.642 1.00 97.56 193 HIS A N 1
ATOM 1539 C CA . HIS A 1 193 ? -5.559 -8.171 -13.039 1.00 97.56 193 HIS A CA 1
ATOM 1540 C C . HIS A 1 193 ? -4.469 -7.248 -13.580 1.00 97.56 193 HIS A C 1
ATOM 1542 O O . HIS A 1 193 ? -3.431 -7.099 -12.945 1.00 97.56 193 HIS A O 1
ATOM 1548 N N . ARG A 1 194 ? -4.697 -6.647 -14.756 1.00 97.38 194 ARG A N 1
ATOM 1549 C CA . ARG A 1 194 ? -3.730 -5.785 -15.472 1.00 97.38 194 ARG A CA 1
ATOM 1550 C C . ARG A 1 194 ? -2.347 -6.413 -15.713 1.00 97.38 194 ARG A C 1
ATOM 1552 O O . ARG A 1 194 ? -1.386 -5.684 -15.955 1.00 97.38 194 ARG A O 1
ATOM 1559 N N . ARG A 1 195 ? -2.226 -7.747 -15.714 1.00 96.69 195 ARG A N 1
ATOM 1560 C CA . ARG A 1 195 ? -0.941 -8.445 -15.908 1.00 96.69 195 ARG A CA 1
ATOM 1561 C C . ARG A 1 195 ? -0.179 -7.965 -17.137 1.00 96.69 195 ARG A C 1
ATOM 1563 O O . ARG A 1 195 ? 1.006 -7.679 -17.038 1.00 96.69 195 ARG A O 1
ATOM 1570 N N . ASP A 1 196 ? -0.851 -7.865 -18.280 1.00 95.81 196 ASP A N 1
ATOM 1571 C CA . ASP A 1 196 ? -0.188 -7.490 -19.530 1.00 95.81 196 ASP A CA 1
ATOM 1572 C C . ASP A 1 196 ? 0.272 -6.024 -19.517 1.00 95.81 196 ASP A C 1
ATOM 1574 O O . ASP A 1 196 ? 1.303 -5.704 -20.103 1.00 95.81 196 ASP A O 1
ATOM 1578 N N . ASP A 1 197 ? -0.437 -5.139 -18.812 1.00 97.38 197 ASP A N 1
ATOM 1579 C CA . ASP A 1 197 ? -0.012 -3.747 -18.648 1.00 97.38 197 ASP A CA 1
ATOM 1580 C C . ASP A 1 197 ? 1.187 -3.633 -17.708 1.00 97.38 197 ASP A C 1
ATOM 1582 O O . ASP A 1 197 ? 2.141 -2.935 -18.038 1.00 97.38 197 ASP A O 1
ATOM 1586 N N . LEU A 1 198 ? 1.194 -4.376 -16.595 1.00 96.81 198 LEU A N 1
ATOM 1587 C CA . LEU A 1 198 ? 2.368 -4.480 -15.723 1.00 96.81 198 LEU A CA 1
ATOM 1588 C C . LEU A 1 198 ? 3.582 -5.014 -16.492 1.00 96.81 198 LEU A C 1
ATOM 1590 O O . LEU A 1 198 ? 4.652 -4.413 -16.421 1.00 96.81 198 LEU A O 1
ATOM 1594 N N . SER A 1 199 ? 3.410 -6.068 -17.298 1.00 95.75 199 SER A N 1
ATOM 1595 C CA . SER A 1 199 ? 4.469 -6.579 -18.179 1.00 95.75 199 SER A CA 1
ATOM 1596 C C . SER A 1 199 ? 4.988 -5.496 -19.124 1.00 95.75 199 SER A C 1
ATOM 1598 O O . SER A 1 199 ? 6.197 -5.320 -19.237 1.00 95.75 199 SER A O 1
ATOM 1600 N N . ARG A 1 200 ? 4.102 -4.718 -19.765 1.00 95.94 200 ARG A N 1
ATOM 1601 C CA . ARG A 1 200 ? 4.513 -3.600 -20.632 1.00 95.94 200 ARG A CA 1
ATOM 1602 C C . ARG A 1 200 ? 5.289 -2.536 -19.860 1.00 95.94 200 ARG A C 1
ATOM 1604 O O . ARG A 1 200 ? 6.310 -2.075 -20.363 1.00 95.94 200 ARG A O 1
ATOM 1611 N N . CYS A 1 201 ? 4.847 -2.160 -18.656 1.00 96.06 201 CYS A N 1
ATOM 1612 C CA . CYS A 1 201 ? 5.577 -1.225 -17.796 1.00 96.06 201 CYS A CA 1
ATOM 1613 C C . CYS A 1 201 ? 6.978 -1.759 -17.471 1.00 96.06 201 CYS A C 1
ATOM 1615 O O . CYS A 1 201 ? 7.958 -1.030 -17.604 1.00 96.06 201 CYS A O 1
ATOM 1617 N N . PHE A 1 202 ? 7.085 -3.035 -17.096 1.00 95.81 202 PHE A N 1
ATOM 1618 C CA . PHE A 1 202 ? 8.352 -3.682 -16.768 1.00 95.81 202 PHE A CA 1
ATOM 1619 C C . PHE A 1 202 ? 9.294 -3.756 -17.968 1.00 95.81 202 PHE A C 1
ATOM 1621 O O . PHE A 1 202 ? 10.443 -3.337 -17.851 1.00 95.81 202 PHE A O 1
ATOM 1628 N N . THR A 1 203 ? 8.820 -4.200 -19.135 1.00 94.38 203 THR A N 1
ATOM 1629 C CA . THR A 1 203 ? 9.617 -4.212 -20.370 1.00 94.38 203 THR A CA 1
ATOM 1630 C C . THR A 1 203 ? 10.067 -2.804 -20.747 1.00 94.38 203 THR A C 1
ATOM 1632 O O . THR A 1 203 ? 11.237 -2.607 -21.061 1.00 94.38 203 THR A O 1
ATOM 1635 N N . ARG A 1 204 ? 9.173 -1.808 -20.660 1.00 95.12 204 ARG A N 1
ATOM 1636 C CA . ARG A 1 204 ? 9.506 -0.404 -20.931 1.00 95.12 204 ARG A CA 1
ATOM 1637 C C . ARG A 1 204 ? 10.654 0.066 -20.042 1.00 95.12 204 ARG A C 1
ATOM 1639 O O . ARG A 1 204 ? 11.638 0.551 -20.578 1.00 95.12 204 ARG A O 1
ATOM 1646 N N . ILE A 1 205 ? 10.545 -0.116 -18.722 1.00 94.25 205 ILE A N 1
ATOM 1647 C CA . ILE A 1 205 ? 11.581 0.282 -17.752 1.00 94.25 205 ILE A CA 1
ATOM 1648 C C . ILE A 1 205 ? 12.889 -0.484 -18.002 1.00 94.25 205 ILE A C 1
ATOM 1650 O O . ILE A 1 205 ? 13.975 0.095 -17.956 1.00 94.25 205 ILE A O 1
ATOM 1654 N N . PHE A 1 206 ? 12.795 -1.779 -18.308 1.00 92.06 206 PHE A N 1
ATOM 1655 C CA . PHE A 1 206 ? 13.950 -2.625 -18.597 1.00 92.06 206 PHE A CA 1
ATOM 1656 C C . PHE A 1 206 ? 14.731 -2.164 -19.836 1.00 92.06 206 PHE A C 1
ATOM 1658 O O . PHE A 1 206 ? 15.956 -2.230 -19.837 1.00 92.06 206 PHE A O 1
ATOM 1665 N N . CYS A 1 207 ? 14.034 -1.668 -20.861 1.00 92.56 207 CYS A N 1
ATOM 1666 C CA . CYS A 1 207 ? 14.621 -1.182 -22.111 1.00 92.56 207 CYS A CA 1
ATOM 1667 C C . CYS A 1 207 ? 15.047 0.300 -22.084 1.00 92.56 207 CYS A C 1
ATOM 1669 O O . CYS A 1 207 ? 15.445 0.824 -23.119 1.00 92.56 207 CYS A O 1
ATOM 1671 N N . GLU A 1 208 ? 14.940 1.007 -20.955 1.00 93.56 208 GLU A N 1
ATOM 1672 C CA . GLU A 1 208 ? 15.404 2.398 -20.855 1.00 93.56 208 GLU A CA 1
ATOM 1673 C C . GLU A 1 208 ? 16.943 2.487 -20.911 1.00 93.56 208 GLU A C 1
ATOM 1675 O O . GLU A 1 208 ? 17.638 1.894 -20.091 1.00 93.56 208 GLU A O 1
ATOM 1680 N N . ASP A 1 209 ? 17.494 3.294 -21.819 1.00 87.06 209 ASP A N 1
ATOM 1681 C CA . ASP A 1 209 ? 18.953 3.415 -22.019 1.00 87.06 209 ASP A CA 1
ATOM 1682 C C . ASP A 1 209 ? 19.645 4.434 -21.081 1.00 87.06 209 ASP A C 1
ATOM 1684 O O . ASP A 1 209 ? 20.807 4.801 -21.265 1.00 87.06 209 ASP A O 1
ATOM 1688 N N . THR A 1 210 ? 18.943 4.944 -20.068 1.00 87.88 210 THR A N 1
ATOM 1689 C CA . THR A 1 210 ? 19.453 5.992 -19.169 1.00 87.88 210 THR A CA 1
ATOM 1690 C C . THR A 1 210 ? 20.180 5.423 -17.951 1.00 87.88 210 THR A C 1
ATOM 1692 O O . THR A 1 210 ? 19.698 4.507 -17.301 1.00 87.88 210 THR A O 1
ATOM 1695 N N . SER A 1 211 ? 21.294 6.021 -17.521 1.00 86.12 211 SER A N 1
ATOM 1696 C CA . SER A 1 211 ? 21.967 5.590 -16.279 1.00 86.12 211 SER A CA 1
ATOM 1697 C C . SER A 1 211 ? 21.091 5.761 -15.027 1.00 86.12 211 SER A C 1
ATOM 1699 O O . SER A 1 211 ? 21.232 5.006 -14.065 1.00 86.12 211 SER A O 1
ATOM 1701 N N . SER A 1 212 ? 20.150 6.710 -15.055 1.00 84.94 212 SER A N 1
ATOM 1702 C CA . SER A 1 212 ? 19.190 6.969 -13.981 1.00 84.94 212 SER A CA 1
ATOM 1703 C C . SER A 1 212 ? 18.130 5.875 -13.808 1.00 84.94 212 SER A C 1
ATOM 1705 O O . SER A 1 212 ? 17.502 5.833 -12.754 1.00 84.94 212 SER A O 1
ATOM 1707 N N . SER A 1 213 ? 17.939 4.972 -14.779 1.00 88.31 213 SER A N 1
ATOM 1708 C CA . SER A 1 213 ? 16.988 3.853 -14.680 1.00 88.31 213 SER A CA 1
ATOM 1709 C C . SER A 1 213 ? 17.597 2.570 -14.111 1.00 88.31 213 SER A C 1
ATOM 1711 O O . SER A 1 213 ? 16.856 1.642 -13.807 1.00 88.31 213 SER A O 1
ATOM 1713 N N . SER A 1 214 ? 18.916 2.513 -13.898 1.00 90.00 214 SER A N 1
ATOM 1714 C CA . SER A 1 214 ? 19.628 1.295 -13.472 1.00 90.00 214 SER A CA 1
ATOM 1715 C C . SER A 1 214 ? 19.070 0.669 -12.181 1.00 90.00 214 SER A C 1
ATOM 1717 O O . SER A 1 214 ? 18.862 -0.544 -12.110 1.00 90.00 214 SER A O 1
ATOM 1719 N N . SER A 1 215 ? 18.744 1.491 -11.175 1.00 90.06 215 SER A N 1
ATOM 1720 C CA . SER A 1 215 ? 18.132 1.006 -9.926 1.00 90.06 215 SER A CA 1
ATOM 1721 C C . SER A 1 215 ? 16.745 0.404 -10.165 1.00 90.06 215 SER A C 1
ATOM 1723 O O . SER A 1 215 ? 16.427 -0.663 -9.645 1.00 90.06 215 SER A O 1
ATOM 1725 N N . ASP A 1 216 ? 15.923 1.063 -10.981 1.00 92.38 216 ASP A N 1
ATOM 1726 C CA . ASP A 1 216 ? 14.567 0.603 -11.284 1.00 92.38 216 ASP A CA 1
ATOM 1727 C C . ASP A 1 216 ? 14.588 -0.673 -12.133 1.00 92.38 216 ASP A C 1
ATOM 1729 O O . ASP A 1 216 ? 13.802 -1.587 -11.903 1.00 92.38 216 ASP A O 1
ATOM 1733 N N . GLN A 1 217 ? 15.539 -0.786 -13.062 1.00 93.88 217 GLN A N 1
ATOM 1734 C CA . GLN A 1 217 ? 15.777 -1.996 -13.851 1.00 93.88 217 GLN A CA 1
ATOM 1735 C C . GLN A 1 217 ? 16.162 -3.185 -12.976 1.00 93.88 217 GLN A C 1
ATOM 1737 O O . GLN A 1 217 ? 15.720 -4.306 -13.233 1.00 93.88 217 GLN A O 1
ATOM 1742 N N . HIS A 1 218 ? 16.968 -2.950 -11.938 1.00 92.69 218 HIS A N 1
ATOM 1743 C CA . HIS A 1 218 ? 17.307 -3.981 -10.964 1.00 92.69 218 HIS A CA 1
ATOM 1744 C C . HIS A 1 218 ? 16.062 -4.452 -10.201 1.00 92.69 218 HIS A C 1
ATOM 1746 O O . HIS A 1 218 ? 15.806 -5.652 -10.145 1.00 92.69 218 HIS A O 1
ATOM 1752 N N . LEU A 1 219 ? 15.232 -3.521 -9.716 1.00 92.50 219 LEU A N 1
ATOM 1753 C CA . LEU A 1 219 ? 13.973 -3.847 -9.037 1.00 92.50 219 LEU A CA 1
ATOM 1754 C C . LEU A 1 219 ? 12.998 -4.608 -9.944 1.00 92.50 219 LEU A C 1
ATOM 1756 O O . LEU A 1 219 ? 12.402 -5.594 -9.519 1.00 92.50 219 LEU A O 1
ATOM 1760 N N . VAL A 1 220 ? 12.851 -4.192 -11.204 1.00 95.12 220 VAL A N 1
ATOM 1761 C CA . VAL A 1 220 ? 12.012 -4.895 -12.185 1.00 95.12 220 VAL A CA 1
ATOM 1762 C C . VAL A 1 220 ? 12.526 -6.312 -12.427 1.00 95.12 220 VAL A C 1
ATOM 1764 O O . VAL A 1 220 ? 11.736 -7.255 -12.452 1.00 95.12 220 VAL A O 1
ATOM 1767 N N . ARG A 1 221 ? 13.845 -6.490 -12.562 1.00 93.75 221 ARG A N 1
ATOM 1768 C CA . ARG A 1 221 ? 14.451 -7.816 -12.726 1.00 93.75 221 ARG A CA 1
ATOM 1769 C C . ARG A 1 221 ? 14.174 -8.707 -11.516 1.00 93.75 221 ARG A C 1
ATOM 1771 O O . ARG A 1 221 ? 13.813 -9.866 -11.703 1.00 93.75 221 ARG A O 1
ATOM 1778 N N . ASP A 1 222 ? 14.295 -8.171 -10.306 1.00 94.06 222 ASP A N 1
ATOM 1779 C CA . ASP A 1 222 ? 13.963 -8.892 -9.077 1.00 94.06 222 ASP A CA 1
ATOM 1780 C C . ASP A 1 222 ? 12.497 -9.335 -9.052 1.00 94.06 222 ASP A C 1
ATOM 1782 O O . ASP A 1 222 ? 12.216 -10.483 -8.718 1.00 94.06 222 ASP A O 1
ATOM 1786 N N . ILE A 1 223 ? 11.569 -8.456 -9.443 1.00 94.50 223 ILE A N 1
ATOM 1787 C CA . ILE A 1 223 ? 10.132 -8.765 -9.502 1.00 94.50 223 ILE A CA 1
ATOM 1788 C C . ILE A 1 223 ? 9.859 -9.890 -10.505 1.00 94.50 223 ILE A C 1
ATOM 1790 O O . ILE A 1 223 ? 9.173 -10.856 -10.176 1.00 94.50 223 ILE A O 1
ATOM 1794 N N . ILE A 1 224 ? 10.401 -9.791 -11.720 1.00 93.94 224 ILE A N 1
ATOM 1795 C CA . ILE A 1 224 ? 10.191 -10.798 -12.769 1.00 93.94 224 ILE A CA 1
ATOM 1796 C C . ILE A 1 224 ? 10.770 -12.154 -12.345 1.00 93.94 224 ILE A C 1
ATOM 1798 O O . ILE A 1 224 ? 10.115 -13.182 -12.511 1.00 93.94 224 ILE A O 1
ATOM 1802 N N . ASN A 1 225 ? 11.975 -12.160 -11.769 1.00 93.88 225 ASN A N 1
ATOM 1803 C CA . ASN A 1 225 ? 12.633 -13.383 -11.309 1.00 93.88 225 ASN A CA 1
ATOM 1804 C C . ASN A 1 225 ? 11.915 -14.031 -10.124 1.00 93.88 225 ASN A C 1
ATOM 1806 O O . ASN A 1 225 ? 11.947 -15.251 -9.979 1.00 93.88 225 ASN A O 1
ATOM 1810 N N . GLU A 1 226 ? 11.288 -13.226 -9.269 1.00 94.38 226 GLU A N 1
ATOM 1811 C CA . GLU A 1 226 ? 10.504 -13.725 -8.148 1.00 94.38 226 GLU A CA 1
ATOM 1812 C C . GLU A 1 226 ? 9.164 -14.322 -8.594 1.00 94.38 226 GLU A C 1
ATOM 1814 O O . GLU A 1 226 ? 8.720 -15.322 -8.032 1.00 94.38 226 GLU A O 1
ATOM 1819 N N . PHE A 1 227 ? 8.543 -13.752 -9.631 1.00 94.00 227 PHE A N 1
ATOM 1820 C CA . PHE A 1 227 ? 7.220 -14.158 -10.111 1.00 94.00 227 PHE A CA 1
ATOM 1821 C C . PHE A 1 227 ? 7.208 -14.602 -11.586 1.00 94.00 227 PHE A C 1
ATOM 1823 O O . PHE A 1 227 ? 6.411 -14.088 -12.385 1.00 94.00 227 PHE A O 1
ATOM 1830 N N . PRO A 1 228 ? 8.016 -15.609 -11.975 1.00 92.12 228 PRO A N 1
ATOM 1831 C CA . PRO A 1 228 ? 8.130 -16.043 -13.369 1.00 92.12 228 PRO A CA 1
ATOM 1832 C C . PRO A 1 228 ? 6.833 -16.669 -13.903 1.00 92.12 228 PRO A C 1
ATOM 1834 O O . PRO A 1 228 ? 6.604 -16.720 -15.111 1.00 92.12 228 PRO A O 1
ATOM 1837 N N . MET A 1 229 ? 5.950 -17.142 -13.013 1.00 91.06 229 MET A N 1
ATOM 1838 C CA . MET A 1 229 ? 4.630 -17.651 -13.395 1.00 91.06 229 MET A CA 1
ATOM 1839 C C . MET A 1 229 ? 3.705 -16.561 -13.953 1.00 91.06 229 MET A C 1
ATOM 1841 O O . MET A 1 229 ? 2.796 -16.871 -14.724 1.00 91.06 229 MET A O 1
ATOM 1845 N N . PHE A 1 230 ? 3.922 -15.299 -13.572 1.00 90.19 230 PHE A N 1
ATOM 1846 C CA . PHE A 1 230 ? 3.058 -14.181 -13.945 1.00 90.19 230 PHE A CA 1
ATOM 1847 C C . PHE A 1 230 ? 3.665 -13.334 -15.056 1.00 90.19 230 PHE A C 1
ATOM 1849 O O . PHE A 1 230 ? 2.945 -12.926 -15.966 1.00 90.19 230 PHE A O 1
ATOM 1856 N N . PHE A 1 231 ? 4.976 -13.104 -15.010 1.00 88.00 231 PHE A N 1
ATOM 1857 C CA . PHE A 1 231 ? 5.673 -12.244 -15.958 1.00 88.00 231 PHE A CA 1
ATOM 1858 C C . PHE A 1 231 ? 6.672 -13.081 -16.749 1.00 88.00 231 PHE A C 1
ATOM 1860 O O . PHE A 1 231 ? 7.647 -13.593 -16.206 1.00 88.00 231 PHE A O 1
ATOM 1867 N N . LYS A 1 232 ? 6.401 -13.242 -18.045 1.00 71.56 232 LYS A N 1
ATOM 1868 C CA . LYS A 1 232 ? 7.340 -13.848 -18.989 1.00 71.56 232 LYS A CA 1
ATOM 1869 C C . LYS A 1 232 ? 8.092 -12.730 -19.699 1.00 71.56 232 LYS A C 1
ATOM 1871 O O . LYS A 1 232 ? 7.457 -11.770 -20.136 1.00 71.56 232 LYS A O 1
ATOM 1876 N N . VAL A 1 233 ? 9.410 -12.877 -19.792 1.00 53.34 233 VAL A N 1
ATOM 1877 C CA . VAL A 1 233 ? 10.258 -12.106 -20.714 1.00 53.34 233 VAL A CA 1
ATOM 1878 C C . VAL A 1 233 ? 10.256 -12.802 -22.064 1.00 53.34 233 VAL A C 1
ATOM 1880 O O . VAL A 1 233 ? 10.350 -14.052 -22.063 1.00 53.34 233 VAL A O 1
#

Secondary structure (DSSP, 8-state):
--GGGGGTSSHHHHHHHHHHHHSPP-TTSTTHHHHHHHHHHHHHHHHHHHTTSPP--TT---S-------HHHHHHTT-S--HHHHHHHHHHHHHTTT----SSS-----TTGGGS-SS--SS----HHHHHHHHHTTSHHHHTTS-HHHHHHHHHHHHHHHHHPPTT-HHHHHHHHHHHHHHHHS-HHHH-TTHHHHHHHHHHHHT---GGGHHHHHHHHHHHHH-TTT---

Foldseek 3Di:
DPPVVCVVVALVVLLVLLVLLPDDQDCPDPCSVVSVVSNVVSLLVLLVLLVVQDDPDPPPPPDPDPRPPRSNLVNLLVDPERDSNLVVLLVQLLCLPPDPPDDDPDSGPQSNVVVDDPPDDPDDDDRSSLSVLLNLLQALSSLNNQDPVSLLSLVVSLLVCLVPDDQLDPCNLSSLSSVLSSCVRDPCVVPLRCLVSVLVSLVVLCPDPDPSSVSVVVSSVVSCVVCVVRHPD

Sequence (233 aa):
MPIYHYEHLGEDFVSFLIDQLEEEVDANSELAKEELEIPDLFLTLLLAYSLQFKEQSPQTVSSAEETVENPVLKVLKKRTCAKSLTEKTLLLINREGLDSNVIGNQRTWDPVGAFSSARHSTSVQTHSVLKLVGDLFGDTHTAALFYTNDTKVLIDILVRQLSDLSPGDQRRGQWLWLCRRVIRNCCYGEHLHRRDDLSRCFTRIFCEDTSSSSSDQHLVRDIINEFPMFFKV

Organism: Ladona fulva (NCBI:txid123851)

InterPro domains:
  IPR018556 SPIN90/Ldb17, leucine-rich domain [PF09431] (38-198)
  IPR030125 SPIN90/Ldb17 [PTHR13357] (1-232)

Radius of gyration: 18.59 Å; chains: 1; bounding box: 51×42×50 Å

pLDDT: mean 81.18, std 18.47, range [34.06, 97.56]